Protein AF-A0A284QY71-F1 (afdb_monomer_lite)

Secondary structure (DSSP, 8-state):
-HHHHHHHHH-GGGGSS-PPPPTTTTSPPP---TT-EEEEE-SHHHHHHHHHHHHTTS-TT-TT--EEEEEE-SSSEEEEETTEEEEE--HHHHHTT---HHHHHHHH-TTEEEEESSHHHHHHHHHHHTT-SSPP--EEEHHHHHHHTTSSS-TT--HHHHHHHHHHHTSPPPEEPPSSPPTT-EEEEE-SSTT--EEEEEEE-GGGGSSEETTEEP-TT--EEEEEEESS-------PSSP-----S-EE--S---EEE-------PPPPPP----------------------------------PPPP------------HHHHHHHHHHHHHHHHHHHHHHHHHHHHHHHTTT-

pLDDT: mean 72.72, std 23.57, range [26.55, 98.31]

Sequence (359 aa):
MADKEFLKNCFPSLHLNVVPVEKYSHLDPLCMLSHVSISVLDGVNMIDDAMSSILQLLSEENDDSFLVIGLDSEWNVELAVNNHIYMLQIRKMLAENNLPSVLRQVLINPQIHKAGHAVSTDLKYLQEACNSATLFVRAVDLARLAKEHHIIKAATAGLEDLSAINSRSHIPVPTPLPSDPSIDTPVMLFTDNMDNKLIAYGTISSYSIKSTFDSINLTKTRIVLDINKVLVPGTIITTLKPPCIKLWSTCILSHPPALSVANAQPAHHPVTTIASESSECSSNDDQSEMGVLGIDALMLDNVSTGSDLPHFGSQSSSSTSRISPKAIAQYEKDKASAETAENLLDGINLVTVTWNLLL

Organism: Armillaria ostoyae (NCBI:txid47428)

Structure (mmCIF, N/CA/C/O backbone):
data_AF-A0A284QY71-F1
#
_entry.id   AF-A0A284QY71-F1
#
loop_
_atom_site.group_PDB
_atom_site.id
_atom_site.type_symbol
_atom_site.label_atom_id
_atom_site.label_alt_id
_atom_site.label_comp_id
_atom_site.label_asym_id
_atom_site.label_entity_id
_atom_site.label_seq_id
_atom_site.pdbx_PDB_ins_code
_atom_site.Cartn_x
_atom_site.Cartn_y
_atom_site.Cartn_z
_atom_site.occupancy
_atom_site.B_iso_or_equiv
_atom_site.auth_seq_id
_atom_site.auth_comp_id
_atom_site.auth_asym_id
_atom_site.auth_atom_id
_atom_site.pdbx_PDB_model_num
ATOM 1 N N . MET A 1 1 ? -12.375 15.637 -26.232 1.00 51.19 1 MET A N 1
ATOM 2 C CA . MET A 1 1 ? -13.350 14.519 -26.234 1.00 51.19 1 MET A CA 1
ATOM 3 C C . MET A 1 1 ? -14.093 14.347 -27.575 1.00 51.19 1 MET A C 1
ATOM 5 O O . MET A 1 1 ? -15.074 13.618 -27.601 1.00 51.19 1 MET A O 1
ATOM 9 N N . ALA A 1 2 ? -13.633 14.923 -28.698 1.00 61.38 2 ALA A N 1
ATOM 10 C CA . ALA A 1 2 ? -14.351 14.834 -29.982 1.00 61.38 2 ALA A CA 1
ATOM 11 C C . ALA A 1 2 ? -14.300 13.434 -30.638 1.00 61.38 2 ALA A C 1
ATOM 13 O O . ALA A 1 2 ? -15.258 13.018 -31.284 1.00 61.38 2 ALA A O 1
ATOM 14 N N . ASP A 1 3 ? -13.236 12.661 -30.404 1.00 78.44 3 ASP A N 1
ATOM 15 C CA . ASP A 1 3 ? -13.036 11.385 -31.108 1.00 78.44 3 ASP A CA 1
ATOM 16 C C . ASP A 1 3 ? -13.961 10.258 -30.632 1.00 78.44 3 ASP A C 1
ATOM 18 O O . ASP A 1 3 ? -14.240 9.329 -31.383 1.00 78.44 3 ASP A O 1
ATOM 22 N N . LYS A 1 4 ? -14.482 10.325 -29.398 1.00 81.25 4 LYS A N 1
ATOM 23 C CA . LYS A 1 4 ? -15.313 9.246 -28.839 1.00 81.25 4 LYS A CA 1
ATOM 24 C C . LYS A 1 4 ? -16.655 9.127 -29.560 1.00 81.25 4 LYS A C 1
ATOM 26 O O . LYS A 1 4 ? -17.068 8.017 -29.882 1.00 81.25 4 LYS A O 1
ATOM 31 N N . GLU A 1 5 ? -17.340 10.245 -29.795 1.00 84.62 5 GLU A N 1
ATOM 32 C CA . GLU A 1 5 ? -18.601 10.247 -30.551 1.00 84.62 5 GLU A CA 1
ATOM 33 C C . GLU A 1 5 ? -18.370 9.916 -32.022 1.00 84.62 5 GLU A C 1
ATOM 35 O O . GLU A 1 5 ? -19.111 9.118 -32.592 1.00 84.62 5 GLU A O 1
ATOM 40 N N . PHE A 1 6 ? -17.304 10.453 -32.616 1.00 88.31 6 PHE A N 1
ATOM 41 C CA . PHE A 1 6 ? -16.939 10.146 -33.993 1.00 88.31 6 PHE A CA 1
ATOM 42 C C . PHE A 1 6 ? -16.684 8.643 -34.200 1.00 88.31 6 PHE A C 1
ATOM 44 O O . PHE A 1 6 ? -17.313 8.031 -35.061 1.00 88.31 6 PHE A O 1
ATOM 51 N N . LEU A 1 7 ? -15.851 8.013 -33.362 1.00 84.19 7 LEU A N 1
ATOM 52 C CA . LEU A 1 7 ? -15.569 6.573 -33.432 1.00 84.19 7 LEU A CA 1
ATOM 53 C C . LEU A 1 7 ? -16.826 5.723 -33.205 1.00 84.19 7 LEU A C 1
ATOM 55 O O . LEU A 1 7 ? -17.030 4.734 -33.906 1.00 84.19 7 LEU A O 1
ATOM 59 N N . LYS A 1 8 ? -17.700 6.130 -32.276 1.00 85.62 8 LYS A N 1
ATOM 60 C CA . LYS A 1 8 ? -18.990 5.469 -32.029 1.00 85.62 8 LYS A CA 1
ATOM 61 C C . LYS A 1 8 ? -19.948 5.544 -33.220 1.00 85.62 8 LYS A C 1
ATOM 63 O O . LYS A 1 8 ? -20.733 4.618 -33.404 1.00 85.62 8 LYS A O 1
ATOM 68 N N . ASN A 1 9 ? -19.894 6.621 -34.002 1.00 89.56 9 ASN A N 1
ATOM 69 C CA . ASN A 1 9 ? -20.724 6.799 -35.195 1.00 89.56 9 ASN A CA 1
ATOM 70 C C . ASN A 1 9 ? -20.140 6.067 -36.411 1.00 89.56 9 ASN A C 1
ATOM 72 O O . ASN A 1 9 ? -20.885 5.475 -37.188 1.00 89.56 9 ASN A O 1
ATOM 76 N N . CYS A 1 10 ? -18.814 6.073 -36.566 1.00 92.62 10 CYS A N 1
ATOM 77 C CA . CYS A 1 10 ? -18.130 5.385 -37.662 1.00 92.62 10 CYS A CA 1
ATOM 78 C C . CYS A 1 10 ? -18.125 3.860 -37.507 1.00 92.62 10 CYS A C 1
ATOM 80 O O . CYS A 1 10 ? -18.154 3.152 -38.512 1.00 92.62 10 CYS A O 1
ATOM 82 N N . PHE A 1 11 ? -18.116 3.348 -36.273 1.00 88.94 11 PHE A N 1
ATOM 83 C CA . PHE A 1 11 ? -18.082 1.913 -35.991 1.00 88.94 11 PHE A CA 1
ATOM 84 C C . PHE A 1 11 ? -19.211 1.519 -35.029 1.00 88.94 11 PHE A C 1
ATOM 86 O O . PHE A 1 11 ? -18.973 1.347 -33.833 1.00 88.94 11 PHE A O 1
ATOM 93 N N . PRO A 1 12 ? -20.448 1.325 -35.527 1.00 88.81 12 PRO A N 1
ATOM 94 C CA . PRO A 1 12 ? -21.585 0.936 -34.692 1.00 88.81 12 PRO A CA 1
ATOM 95 C C . PRO A 1 12 ? -21.374 -0.383 -33.929 1.00 88.81 12 PRO A C 1
ATOM 97 O O . PRO A 1 12 ? -21.960 -0.591 -32.869 1.00 88.81 12 PRO A O 1
ATOM 100 N N . SER A 1 13 ? -20.496 -1.259 -34.432 1.00 88.00 13 SER A N 1
ATOM 101 C CA . SER A 1 13 ? -20.072 -2.480 -33.739 1.00 88.00 13 SER A CA 1
ATOM 102 C C . SER A 1 13 ? -19.406 -2.206 -32.389 1.00 88.00 13 SER A C 1
ATOM 104 O O . SER A 1 13 ? -19.476 -3.062 -31.514 1.00 88.00 13 SER A O 1
ATOM 106 N N . LEU A 1 14 ? -18.841 -1.010 -32.166 1.00 81.56 14 LEU A N 1
ATOM 107 C CA . LEU A 1 14 ? -18.264 -0.628 -30.876 1.00 81.56 14 LEU A CA 1
ATOM 108 C C . LEU A 1 14 ? -19.309 -0.457 -29.753 1.00 81.56 14 LEU A C 1
ATOM 110 O O . LEU A 1 14 ? -18.933 -0.276 -28.596 1.00 81.56 14 LEU A O 1
ATOM 114 N N . HIS A 1 15 ? -20.612 -0.504 -30.062 1.00 81.38 15 HIS A N 1
ATOM 115 C CA . HIS A 1 15 ? -21.686 -0.510 -29.056 1.00 81.38 15 HIS A CA 1
ATOM 116 C C . HIS A 1 15 ? -22.138 -1.919 -28.658 1.00 81.38 15 HIS A C 1
ATOM 118 O O . HIS A 1 15 ? -22.882 -2.064 -27.692 1.00 81.38 15 HIS A O 1
ATOM 124 N N . LEU A 1 16 ? -21.722 -2.956 -29.389 1.00 85.81 16 LEU A N 1
ATOM 125 C CA . LEU A 1 16 ? -22.194 -4.327 -29.199 1.00 85.81 16 LEU A CA 1
ATOM 126 C C . LEU A 1 16 ? -21.092 -5.173 -28.563 1.00 85.81 16 LEU A C 1
ATOM 128 O O . LEU A 1 16 ? -20.097 -5.484 -29.211 1.00 85.81 16 LEU A O 1
ATOM 132 N N . ASN A 1 17 ? -21.294 -5.576 -27.306 1.00 83.31 17 ASN A N 1
ATOM 133 C CA . ASN A 1 17 ? -20.420 -6.507 -26.578 1.00 83.31 17 ASN A CA 1
ATOM 134 C C . ASN A 1 17 ? -18.938 -6.089 -26.516 1.00 83.31 17 ASN A C 1
ATOM 136 O O . ASN A 1 17 ? -18.058 -6.944 -26.424 1.00 83.31 17 ASN A O 1
ATOM 140 N N . VAL A 1 18 ? -18.644 -4.786 -26.562 1.00 81.25 18 VAL A N 1
ATOM 141 C CA . VAL A 1 18 ? -17.277 -4.310 -26.336 1.00 81.25 18 VAL A CA 1
ATOM 142 C C . VAL A 1 18 ? -16.968 -4.396 -24.853 1.00 81.25 18 VAL A C 1
ATOM 144 O O . VAL A 1 18 ? -17.533 -3.661 -24.045 1.00 81.25 18 VAL A O 1
ATOM 147 N N . VAL A 1 19 ? -16.037 -5.280 -24.519 1.00 78.88 19 VAL A N 1
ATOM 148 C CA . VAL A 1 19 ? -15.394 -5.313 -23.210 1.00 78.88 19 VAL A CA 1
ATOM 149 C C . VAL A 1 19 ? -14.221 -4.332 -23.267 1.00 78.88 19 VAL A C 1
ATOM 151 O O . VAL A 1 19 ? -13.365 -4.480 -24.145 1.00 78.88 19 VAL A O 1
ATOM 154 N N . PRO A 1 20 ? -14.179 -3.296 -22.409 1.00 77.69 20 PRO A N 1
ATOM 155 C CA . PRO A 1 20 ? -13.009 -2.439 -22.300 1.00 77.69 20 PRO A CA 1
ATOM 156 C C . PRO A 1 20 ? -11.769 -3.296 -22.059 1.00 77.69 20 PRO A C 1
ATOM 158 O O . PRO A 1 20 ? -11.761 -4.139 -21.167 1.00 77.69 20 PRO A O 1
ATOM 161 N N . VAL A 1 21 ? -10.726 -3.086 -22.861 1.00 78.44 21 VAL A N 1
ATOM 162 C CA . VAL A 1 21 ? -9.433 -3.707 -22.582 1.00 78.44 21 VAL A CA 1
ATOM 163 C C . VAL A 1 21 ? -8.891 -3.051 -21.323 1.00 78.44 21 VAL A C 1
ATOM 165 O O . VAL A 1 21 ? -8.705 -1.832 -21.282 1.00 78.44 21 VAL A O 1
ATOM 168 N N . GLU A 1 22 ? -8.677 -3.857 -20.294 1.00 84.00 22 GLU A N 1
ATOM 169 C CA . GLU A 1 22 ? -8.141 -3.388 -19.030 1.00 84.00 22 GLU A CA 1
ATOM 170 C C . GLU A 1 22 ? -6.746 -2.785 -19.236 1.00 84.00 22 GLU A C 1
ATOM 172 O O . GLU A 1 22 ? -5.907 -3.340 -19.958 1.00 84.00 22 GLU A O 1
ATOM 177 N N . LYS A 1 23 ? -6.502 -1.629 -18.602 1.00 84.88 23 LYS A N 1
ATOM 178 C CA . LYS A 1 23 ? -5.292 -0.798 -18.764 1.00 84.88 23 LYS A CA 1
ATOM 179 C C . LYS A 1 23 ? -3.991 -1.585 -18.556 1.00 84.88 23 LYS A C 1
ATOM 181 O O . LYS A 1 23 ? -2.966 -1.239 -19.145 1.00 84.88 23 LYS A O 1
ATOM 186 N N . TYR A 1 24 ? -4.052 -2.634 -17.739 1.00 86.31 24 TYR A N 1
ATOM 187 C CA . TYR A 1 24 ? -2.920 -3.457 -17.324 1.00 86.31 24 TYR A CA 1
ATOM 188 C C . TYR A 1 24 ? -3.034 -4.930 -17.724 1.00 86.31 24 TYR A C 1
ATOM 190 O O . TYR A 1 24 ? -2.283 -5.747 -17.212 1.00 86.31 24 TYR A O 1
ATOM 198 N N . SER A 1 25 ? -3.894 -5.261 -18.692 1.00 83.69 25 SER A N 1
ATOM 199 C CA . SER A 1 25 ? -4.103 -6.638 -19.185 1.00 83.69 25 SER A CA 1
ATOM 200 C C . SER A 1 25 ? -2.849 -7.347 -19.723 1.00 83.69 25 SER A C 1
ATOM 202 O O . SER A 1 25 ? -2.856 -8.561 -19.908 1.00 83.69 25 SER A O 1
ATOM 204 N N . HIS A 1 26 ? -1.775 -6.609 -20.012 1.00 82.88 26 HIS A N 1
ATOM 205 C CA . HIS A 1 26 ? -0.483 -7.150 -20.446 1.00 82.88 26 HIS A CA 1
ATOM 206 C C . HIS A 1 26 ? 0.478 -7.477 -19.295 1.00 82.88 26 HIS A C 1
ATOM 208 O O . HIS A 1 26 ? 1.578 -7.958 -19.565 1.00 82.88 26 HIS A O 1
ATOM 214 N N . LEU A 1 27 ? 0.128 -7.134 -18.054 1.00 81.62 27 LEU A N 1
ATOM 215 C CA . LEU A 1 27 ? 0.894 -7.504 -16.867 1.00 81.62 27 LEU A CA 1
ATOM 216 C C . LEU A 1 27 ? 0.425 -8.871 -16.371 1.00 81.62 27 LEU A C 1
ATOM 218 O O . LEU A 1 27 ? -0.744 -9.223 -16.528 1.00 81.62 27 LEU A O 1
ATOM 222 N N . ASP A 1 28 ? 1.343 -9.633 -15.777 1.00 80.94 28 ASP A N 1
ATOM 223 C CA . ASP A 1 28 ? 0.968 -10.876 -15.113 1.00 80.94 28 ASP A CA 1
ATOM 224 C C . ASP A 1 28 ? -0.012 -10.558 -13.973 1.00 80.94 28 ASP A C 1
ATOM 226 O O . ASP A 1 28 ? 0.193 -9.563 -13.262 1.00 80.94 28 ASP A O 1
ATOM 230 N N . PRO A 1 29 ? -1.070 -11.370 -13.788 1.00 80.38 29 PRO A N 1
ATOM 231 C CA . PRO A 1 29 ? -1.957 -11.221 -12.649 1.00 80.38 29 PRO A CA 1
ATOM 232 C C . PRO A 1 29 ? -1.144 -11.201 -11.357 1.00 80.38 29 PRO A C 1
ATOM 234 O O . PRO A 1 29 ? -0.262 -12.040 -11.153 1.00 80.38 29 PRO A O 1
ATOM 237 N N . LEU A 1 30 ? -1.439 -10.242 -10.483 1.00 74.56 30 LEU A N 1
ATOM 238 C CA . LEU A 1 30 ? -0.884 -10.254 -9.138 1.00 74.56 30 LEU A CA 1
ATOM 239 C C . LEU A 1 30 ? -1.416 -11.504 -8.435 1.00 74.56 30 LEU A C 1
ATOM 241 O O . LEU A 1 30 ? -2.616 -11.759 -8.442 1.00 74.56 30 LEU A O 1
ATOM 245 N N . CYS A 1 31 ? -0.513 -12.307 -7.878 1.00 76.56 31 CYS A N 1
ATOM 246 C CA . CYS A 1 31 ? -0.845 -13.535 -7.165 1.00 76.56 31 CYS A CA 1
ATOM 247 C C . CYS A 1 31 ? -0.572 -13.344 -5.674 1.00 76.56 31 CYS A C 1
ATOM 249 O O . CYS A 1 31 ? 0.463 -12.787 -5.304 1.00 76.56 31 CYS A O 1
ATOM 251 N N . MET A 1 32 ? -1.462 -13.865 -4.822 1.00 74.19 32 MET A N 1
ATOM 252 C CA . MET A 1 32 ? -1.222 -13.913 -3.377 1.00 74.19 32 MET A CA 1
ATOM 253 C C . MET A 1 32 ? 0.039 -14.731 -3.117 1.00 74.19 32 MET A C 1
ATOM 255 O O . MET A 1 32 ? 0.176 -15.857 -3.606 1.00 74.19 32 MET A O 1
ATOM 259 N N . LEU A 1 33 ? 0.950 -14.186 -2.316 1.00 79.69 33 LEU A N 1
ATOM 260 C CA . LEU A 1 33 ? 2.089 -14.954 -1.841 1.00 79.69 33 LEU A CA 1
ATOM 261 C C . LEU A 1 33 ? 1.580 -16.088 -0.942 1.00 79.69 33 LEU A C 1
ATOM 263 O O . LEU A 1 33 ? 0.728 -15.878 -0.081 1.00 79.69 33 LEU A O 1
ATOM 267 N N . SER A 1 34 ? 2.124 -17.296 -1.110 1.00 81.19 34 SER A N 1
ATOM 268 C CA . SER A 1 34 ? 1.647 -18.514 -0.428 1.00 81.19 34 SER A CA 1
ATOM 269 C C . SER A 1 34 ? 1.772 -18.490 1.101 1.00 81.19 34 SER A C 1
ATOM 271 O O . SER A 1 34 ? 1.313 -19.412 1.766 1.00 81.19 34 SER A O 1
ATOM 273 N N . HIS A 1 35 ? 2.440 -17.479 1.652 1.00 87.31 35 HIS A N 1
ATOM 274 C CA . HIS A 1 35 ? 2.664 -17.291 3.082 1.00 87.31 35 HIS A CA 1
ATOM 275 C C . HIS A 1 35 ? 1.806 -16.174 3.690 1.00 87.31 35 HIS A C 1
ATOM 277 O O . HIS A 1 35 ? 1.958 -15.901 4.877 1.00 87.31 35 HIS A O 1
ATOM 283 N N . VAL A 1 36 ? 0.948 -15.513 2.904 1.00 88.44 36 VAL A N 1
ATOM 284 C CA . VAL A 1 36 ? 0.047 -14.479 3.421 1.00 88.44 36 VAL A CA 1
ATOM 285 C C . VAL A 1 36 ? -1.227 -15.131 3.949 1.00 88.44 36 VAL A C 1
ATOM 287 O O . VAL A 1 36 ? -1.934 -15.824 3.214 1.00 88.44 36 VAL A O 1
ATOM 290 N N . SER A 1 37 ? -1.524 -14.912 5.226 1.00 92.56 37 SER A N 1
ATOM 291 C CA . SER A 1 37 ? -2.737 -15.395 5.886 1.00 92.56 37 SER A CA 1
ATOM 292 C C . SER A 1 37 ? -3.820 -14.325 5.919 1.00 92.56 37 SER A C 1
ATOM 294 O O . SER A 1 37 ? -3.547 -13.141 6.096 1.00 92.56 37 SER A O 1
ATOM 296 N N . ILE A 1 38 ? -5.072 -14.752 5.760 1.00 93.25 38 ILE A N 1
ATOM 297 C CA . ILE A 1 38 ? -6.237 -13.867 5.753 1.00 93.25 38 ILE A CA 1
ATOM 298 C C . ILE A 1 38 ? -7.195 -14.302 6.856 1.00 93.25 38 ILE A C 1
ATOM 300 O O . ILE A 1 38 ? -7.608 -15.461 6.892 1.00 93.25 38 ILE A O 1
ATOM 304 N N . SER A 1 39 ? -7.581 -13.366 7.722 1.00 95.94 39 SER A N 1
ATOM 305 C CA . SER A 1 39 ? -8.601 -13.579 8.750 1.00 95.94 39 SER A CA 1
ATOM 306 C C . SER A 1 39 ? -9.755 -12.606 8.569 1.00 95.94 39 SER A C 1
ATOM 308 O O . SER A 1 39 ? -9.554 -11.395 8.534 1.00 95.94 39 SER A O 1
ATOM 310 N N . VAL A 1 40 ? -10.978 -13.129 8.522 1.00 96.50 40 VAL A N 1
ATOM 311 C CA . VAL A 1 40 ? -12.200 -12.320 8.578 1.00 96.50 40 VAL A CA 1
ATOM 312 C C . VAL A 1 40 ? -12.676 -12.282 10.026 1.00 96.50 40 VAL A C 1
ATOM 314 O O . VAL A 1 40 ? -12.894 -13.334 10.624 1.00 96.50 40 VAL A O 1
ATOM 317 N N . LEU A 1 41 ? -12.801 -11.084 10.597 1.00 97.56 41 LEU A N 1
ATOM 318 C CA . LEU A 1 41 ? -13.143 -10.873 12.005 1.00 97.56 41 LEU A CA 1
ATOM 319 C C . LEU A 1 41 ? -14.440 -10.064 12.108 1.00 97.56 41 LEU A C 1
ATOM 321 O O . LEU A 1 41 ? -14.518 -8.951 11.591 1.00 97.56 41 LEU A O 1
ATOM 325 N N . ASP A 1 42 ? -15.450 -10.600 12.789 1.00 95.94 42 ASP A N 1
ATOM 326 C CA . ASP A 1 42 ? -16.782 -9.990 12.923 1.00 95.94 42 ASP A CA 1
ATOM 327 C C . ASP A 1 42 ? -17.249 -9.798 14.378 1.00 95.94 42 ASP A C 1
ATOM 329 O O . ASP A 1 42 ? -18.284 -9.176 14.625 1.00 95.94 42 ASP A O 1
ATOM 333 N N . GLY A 1 43 ? -16.473 -10.281 15.352 1.00 96.56 43 GLY A N 1
ATOM 334 C CA . GLY A 1 43 ? -16.715 -10.098 16.781 1.00 96.56 43 GLY A CA 1
ATOM 335 C C . GLY A 1 43 ? -15.814 -9.028 17.395 1.00 96.56 43 GLY A C 1
ATOM 336 O O . GLY A 1 43 ? -14.622 -8.983 17.108 1.00 96.56 43 GLY A O 1
ATOM 337 N N . VAL A 1 44 ? -16.361 -8.208 18.302 1.00 97.00 44 VAL A N 1
ATOM 338 C CA . VAL A 1 44 ? -15.603 -7.147 19.001 1.00 97.00 44 VAL A CA 1
ATOM 339 C C . VAL A 1 44 ? -14.356 -7.708 19.687 1.00 97.00 44 VAL A C 1
ATOM 341 O O . VAL A 1 44 ? -13.270 -7.186 19.470 1.00 97.00 44 VAL A O 1
ATOM 344 N N . ASN A 1 45 ? -14.497 -8.810 20.433 1.00 97.69 45 ASN A N 1
ATOM 345 C CA . ASN A 1 45 ? -13.374 -9.442 21.131 1.00 97.69 45 ASN A CA 1
ATOM 346 C C . ASN A 1 45 ? -12.320 -9.975 20.153 1.00 97.69 45 ASN A C 1
ATOM 348 O O . ASN A 1 45 ? -11.140 -9.765 20.369 1.00 97.69 45 ASN A O 1
ATOM 352 N N . MET A 1 46 ? -12.735 -10.597 19.042 1.00 97.88 46 MET A N 1
ATOM 353 C CA . MET A 1 46 ? -11.797 -11.116 18.038 1.00 97.88 46 MET A CA 1
ATOM 354 C C . MET A 1 46 ? -10.988 -9.995 17.384 1.00 97.88 46 MET A C 1
ATOM 356 O O . MET A 1 46 ? -9.799 -10.158 17.120 1.00 97.88 46 MET A O 1
ATOM 360 N N . ILE A 1 47 ? -11.638 -8.860 17.117 1.00 98.31 47 ILE A N 1
ATOM 361 C CA . ILE A 1 47 ? -10.966 -7.673 16.594 1.00 98.31 47 ILE A CA 1
ATOM 362 C C . ILE A 1 47 ? -10.020 -7.107 17.657 1.00 98.31 47 ILE A C 1
ATOM 364 O O . ILE A 1 47 ? -8.863 -6.856 17.341 1.00 98.31 47 ILE A O 1
ATOM 368 N N . ASP A 1 48 ? -10.467 -6.939 18.904 1.00 98.00 48 ASP A N 1
ATOM 369 C CA . ASP A 1 48 ? -9.632 -6.394 19.982 1.00 98.00 48 ASP A CA 1
ATOM 370 C C . ASP A 1 48 ? -8.419 -7.289 20.296 1.00 98.00 48 ASP A C 1
ATOM 372 O O . ASP A 1 48 ? -7.317 -6.769 20.478 1.00 98.00 48 ASP A O 1
ATOM 376 N N . ASP A 1 49 ? -8.575 -8.614 20.263 1.00 98.19 49 ASP A N 1
ATOM 377 C CA . ASP A 1 49 ? -7.477 -9.575 20.413 1.00 98.19 49 ASP A CA 1
ATOM 378 C C . ASP A 1 49 ? -6.456 -9.418 19.273 1.00 98.19 49 ASP A C 1
ATOM 380 O O . ASP A 1 49 ? -5.258 -9.266 19.523 1.00 98.19 49 ASP A O 1
ATOM 384 N N . ALA A 1 50 ? -6.921 -9.357 18.019 1.00 97.88 50 ALA A N 1
ATOM 385 C CA . ALA A 1 50 ? -6.049 -9.157 16.861 1.00 97.88 50 ALA A CA 1
ATOM 386 C C . ALA A 1 50 ? -5.315 -7.806 16.909 1.00 97.88 50 ALA A C 1
ATOM 388 O O . ALA A 1 50 ? -4.112 -7.737 16.661 1.00 97.88 50 ALA A O 1
ATOM 389 N N . MET A 1 51 ? -6.015 -6.726 17.264 1.00 98.00 51 MET A N 1
ATOM 390 C CA . MET A 1 51 ? -5.414 -5.396 17.394 1.00 98.00 51 MET A CA 1
ATOM 391 C C . MET A 1 51 ? -4.429 -5.330 18.568 1.00 98.00 51 MET A C 1
ATOM 393 O O . MET A 1 51 ? -3.421 -4.631 18.473 1.00 98.00 51 MET A O 1
ATOM 397 N N . SER A 1 52 ? -4.667 -6.090 19.641 1.00 97.50 52 SER A N 1
ATOM 398 C CA . SER A 1 52 ? -3.717 -6.218 20.752 1.00 97.50 52 SER A CA 1
ATOM 399 C C . SER A 1 52 ? -2.422 -6.881 20.291 1.00 97.50 52 SER A C 1
ATOM 401 O O . SER A 1 52 ? -1.343 -6.396 20.625 1.00 97.50 52 SER A O 1
ATOM 403 N N . SER A 1 53 ? -2.504 -7.926 19.458 1.00 96.56 53 SER A N 1
ATOM 404 C CA . SER A 1 53 ? -1.315 -8.531 18.844 1.00 96.56 53 SER A CA 1
ATOM 405 C C . SER A 1 53 ? -0.553 -7.549 17.951 1.00 96.56 53 SER A C 1
ATOM 407 O O . SER A 1 53 ? 0.671 -7.581 17.942 1.00 96.56 53 SER A O 1
ATOM 409 N N . ILE A 1 54 ? -1.241 -6.646 17.240 1.00 95.38 54 ILE A N 1
ATOM 410 C CA . ILE A 1 54 ? -0.586 -5.582 16.455 1.00 95.38 54 ILE A CA 1
ATOM 411 C C . ILE A 1 54 ? 0.128 -4.582 17.368 1.00 95.38 54 ILE A C 1
ATOM 413 O O . ILE A 1 54 ? 1.261 -4.205 17.087 1.00 95.38 54 ILE A O 1
ATOM 417 N N . LEU A 1 55 ? -0.504 -4.157 18.465 1.00 95.44 55 LEU A N 1
ATOM 418 C CA . LEU A 1 55 ? 0.116 -3.235 19.423 1.00 95.44 55 LEU A CA 1
ATOM 419 C C . LEU A 1 55 ? 1.365 -3.834 20.078 1.00 95.44 55 LEU A C 1
ATOM 421 O O . LEU A 1 55 ? 2.324 -3.105 20.301 1.00 95.44 55 LEU A O 1
ATOM 425 N N . GLN A 1 56 ? 1.389 -5.149 20.317 1.00 94.50 56 GLN A N 1
ATOM 426 C CA . GLN A 1 56 ? 2.564 -5.866 20.832 1.00 94.50 56 GLN A CA 1
ATOM 427 C C . GLN A 1 56 ? 3.751 -5.896 19.852 1.00 94.50 56 GLN A C 1
ATOM 429 O O . GLN A 1 56 ? 4.859 -6.226 20.263 1.00 94.50 56 GLN A O 1
ATOM 434 N N . LEU A 1 57 ? 3.549 -5.562 18.570 1.00 92.31 57 LEU A N 1
ATOM 435 C CA . LEU A 1 57 ? 4.645 -5.431 17.601 1.00 92.31 57 LEU A CA 1
ATOM 436 C C . LEU A 1 57 ? 5.418 -4.116 17.754 1.00 92.31 57 LEU A C 1
ATOM 438 O O . LEU A 1 57 ? 6.488 -3.971 17.162 1.00 92.31 57 LEU A O 1
ATOM 442 N N . LEU A 1 58 ? 4.883 -3.146 18.499 1.00 91.06 58 LEU A N 1
ATOM 443 C CA . LEU A 1 58 ? 5.614 -1.926 18.817 1.00 91.06 58 LEU A CA 1
ATOM 444 C C . LEU A 1 58 ? 6.746 -2.278 19.787 1.00 91.06 58 LEU A C 1
ATOM 446 O O . LEU A 1 58 ? 6.504 -2.840 20.852 1.00 91.06 58 LEU A O 1
ATOM 450 N N . SER A 1 59 ? 7.984 -1.965 19.406 1.00 78.31 59 SER A N 1
ATOM 451 C CA . SER A 1 59 ? 9.133 -2.186 20.280 1.00 78.31 59 SER A CA 1
ATOM 452 C C . SER A 1 59 ? 9.128 -1.163 21.411 1.00 78.31 59 SER A C 1
ATOM 454 O O . SER A 1 59 ? 9.075 0.040 21.164 1.00 78.31 59 SER A O 1
ATOM 456 N N . GLU A 1 60 ? 9.236 -1.638 22.649 1.00 73.44 60 GLU A N 1
ATOM 457 C CA . GLU A 1 60 ? 9.421 -0.777 23.823 1.00 73.44 60 GLU A CA 1
ATOM 458 C C . GLU A 1 60 ? 10.844 -0.195 23.899 1.00 73.44 60 GLU A C 1
ATOM 460 O O . GLU A 1 60 ? 11.095 0.732 24.662 1.00 73.44 60 GLU A O 1
ATOM 465 N N . GLU A 1 61 ? 11.792 -0.731 23.122 1.00 70.19 61 GLU A N 1
ATOM 466 C CA . GLU A 1 61 ? 13.219 -0.427 23.285 1.00 70.19 61 GLU A CA 1
ATOM 467 C C . GLU A 1 61 ? 13.676 0.841 22.550 1.00 70.19 61 GLU A C 1
ATOM 469 O O . GLU A 1 61 ? 14.750 1.357 22.853 1.00 70.19 61 GLU A O 1
ATOM 474 N N . ASN A 1 62 ? 12.890 1.362 21.599 1.00 72.00 62 ASN A N 1
ATOM 475 C CA . ASN A 1 62 ? 13.254 2.546 20.817 1.00 72.00 62 ASN A CA 1
ATOM 476 C C . ASN A 1 62 ? 12.056 3.486 20.626 1.00 72.00 62 ASN A C 1
ATOM 478 O O . ASN A 1 62 ? 11.148 3.185 19.845 1.00 72.00 62 ASN A O 1
ATOM 482 N N . ASP A 1 63 ? 12.119 4.663 21.255 1.00 73.19 63 ASP A N 1
ATOM 483 C CA . ASP A 1 63 ? 11.099 5.722 21.157 1.00 73.19 63 ASP A CA 1
ATOM 484 C C . ASP A 1 63 ? 10.866 6.212 19.714 1.00 73.19 63 ASP A C 1
ATOM 486 O O . ASP A 1 63 ? 9.776 6.677 19.379 1.00 73.19 63 ASP A O 1
ATOM 490 N N . ASP A 1 64 ? 11.866 6.056 18.842 1.00 79.31 64 ASP A N 1
ATOM 491 C CA . ASP A 1 64 ? 11.800 6.455 17.432 1.00 79.31 64 ASP A CA 1
ATOM 492 C C . ASP A 1 64 ? 11.268 5.348 16.503 1.00 79.31 64 ASP A C 1
ATOM 494 O O . ASP A 1 64 ? 11.132 5.562 15.294 1.00 79.31 64 ASP A O 1
ATOM 498 N N . SER A 1 65 ? 10.963 4.158 17.034 1.00 87.62 65 SER A N 1
ATOM 499 C CA . SER A 1 65 ? 10.401 3.079 16.222 1.00 87.62 65 SER A CA 1
ATOM 500 C C . SER A 1 65 ? 8.931 3.346 15.881 1.00 87.62 65 SER A C 1
ATOM 502 O O . SER A 1 65 ? 8.143 3.830 16.696 1.00 87.62 65 SER A O 1
ATOM 504 N N . PHE A 1 66 ? 8.558 3.039 14.640 1.00 91.25 66 PHE A N 1
ATOM 505 C CA . PHE A 1 66 ? 7.183 3.124 14.164 1.00 91.25 66 PHE A CA 1
ATOM 506 C C . PHE A 1 66 ? 6.807 1.847 13.416 1.00 91.25 66 PHE A C 1
ATOM 508 O O . PHE A 1 66 ? 7.644 1.208 12.780 1.00 91.25 66 PHE A O 1
ATOM 515 N N . LEU A 1 67 ? 5.527 1.494 13.477 1.00 93.56 67 LEU A N 1
ATOM 516 C CA . LEU A 1 67 ? 4.942 0.381 12.741 1.00 93.56 67 LEU A CA 1
ATOM 517 C C . LEU A 1 67 ? 4.135 0.928 11.568 1.00 93.56 67 LEU A C 1
ATOM 519 O O . LEU A 1 67 ? 3.325 1.835 11.745 1.00 93.56 67 LEU A O 1
ATOM 523 N N . VAL A 1 68 ? 4.312 0.363 10.377 1.00 94.25 68 VAL A N 1
ATOM 524 C CA . VAL A 1 68 ? 3.466 0.672 9.219 1.00 94.25 68 VAL 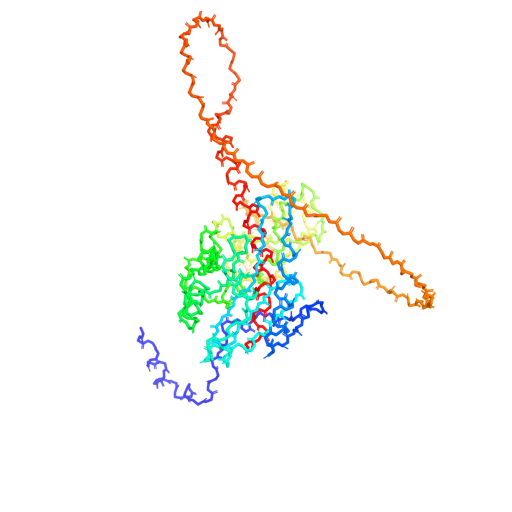A CA 1
ATOM 525 C C . VAL A 1 68 ? 2.453 -0.450 9.036 1.00 94.25 68 VAL A C 1
ATOM 527 O O . VAL A 1 68 ? 2.825 -1.619 8.987 1.00 94.25 68 VAL A O 1
ATOM 530 N N . ILE A 1 69 ? 1.180 -0.086 8.909 1.00 95.50 69 ILE A N 1
ATOM 531 C CA . ILE A 1 69 ? 0.103 -1.002 8.532 1.00 95.50 69 ILE A CA 1
ATOM 532 C C . ILE A 1 69 ? -0.562 -0.510 7.248 1.00 95.50 69 ILE A C 1
ATOM 534 O O . ILE A 1 69 ? -0.706 0.696 7.042 1.00 95.50 69 ILE A O 1
ATOM 538 N N . GLY A 1 70 ? -0.988 -1.438 6.399 1.00 94.81 70 GLY A N 1
ATOM 539 C CA . GLY A 1 70 ? -1.925 -1.153 5.319 1.00 94.81 70 GLY A CA 1
ATOM 540 C C . GLY A 1 70 ? -3.308 -0.872 5.871 1.00 94.81 70 GLY A C 1
ATOM 541 O O . GLY A 1 70 ? -3.738 -1.590 6.771 1.00 94.81 70 GLY A O 1
ATOM 542 N N . LEU A 1 71 ? -3.997 0.132 5.332 1.00 95.31 71 LEU A N 1
ATOM 543 C CA . LEU A 1 71 ? -5.386 0.427 5.667 1.00 95.31 71 LEU A CA 1
ATOM 544 C C . LEU A 1 71 ? -6.167 0.884 4.433 1.00 95.31 71 LEU A C 1
ATOM 546 O O . LEU A 1 71 ? -5.688 1.738 3.689 1.00 95.31 71 LEU A O 1
ATOM 550 N N . ASP A 1 72 ? -7.382 0.365 4.303 1.00 92.88 72 ASP A N 1
ATOM 551 C CA . ASP A 1 72 ? -8.442 0.851 3.411 1.00 92.88 72 ASP A CA 1
ATOM 552 C C . ASP A 1 72 ? -9.793 0.680 4.111 1.00 92.88 72 ASP A C 1
ATOM 554 O O . ASP A 1 72 ? -9.955 -0.182 4.993 1.00 92.88 72 ASP A O 1
ATOM 558 N N . SER A 1 73 ? -10.764 1.512 3.741 1.00 87.12 73 SER A N 1
ATOM 559 C CA . SER A 1 73 ? -12.114 1.405 4.284 1.00 87.12 73 SER A CA 1
ATOM 560 C C . SER A 1 73 ? -13.197 1.871 3.314 1.00 87.12 73 SER A C 1
ATOM 562 O O . SER A 1 73 ? -13.734 2.970 3.447 1.00 87.12 73 SER A O 1
ATOM 564 N N . GLU A 1 74 ? -13.613 1.008 2.388 1.00 77.56 74 GLU A N 1
ATOM 565 C CA . GLU A 1 74 ? -14.817 1.284 1.590 1.00 77.56 74 GLU A CA 1
ATOM 566 C C . GLU A 1 74 ? -16.108 0.852 2.311 1.00 77.56 74 GLU A C 1
ATOM 568 O O . GLU A 1 74 ? -17.094 1.591 2.351 1.00 77.56 74 GLU A O 1
ATOM 573 N N . TRP A 1 75 ? -16.120 -0.339 2.922 1.00 71.38 75 TRP A N 1
ATOM 574 C CA . TRP A 1 75 ? -17.314 -0.909 3.583 1.00 71.38 75 TRP A CA 1
ATOM 575 C C . TRP A 1 75 ? -16.992 -1.688 4.856 1.00 71.38 75 TRP A C 1
ATOM 577 O O . TRP A 1 75 ? -17.755 -1.658 5.826 1.00 71.38 75 TRP A O 1
ATOM 587 N N . ASN A 1 76 ? -15.855 -2.373 4.830 1.00 84.69 76 ASN A N 1
ATOM 588 C CA . ASN A 1 76 ? -15.187 -2.998 5.957 1.00 84.69 76 ASN A CA 1
ATOM 589 C C . ASN A 1 76 ? -13.823 -2.336 6.113 1.00 84.69 76 ASN A C 1
ATOM 591 O O . ASN A 1 76 ? -13.360 -1.671 5.191 1.00 84.69 76 ASN A O 1
ATOM 595 N N . VAL A 1 77 ? -13.204 -2.497 7.278 1.00 88.50 77 VAL A N 1
ATOM 596 C CA . VAL A 1 77 ? -11.822 -2.047 7.447 1.00 88.50 77 VAL A CA 1
ATOM 597 C C . VAL A 1 77 ? -10.916 -3.213 7.125 1.00 88.50 77 VAL A C 1
ATOM 599 O O . VAL A 1 77 ? -11.024 -4.274 7.739 1.00 88.50 77 VAL A O 1
ATOM 602 N N . GLU A 1 78 ? -10.027 -3.007 6.172 1.00 92.12 78 GLU A N 1
ATOM 603 C CA . GLU A 1 78 ? -9.015 -3.976 5.789 1.00 92.12 78 GLU A CA 1
ATOM 604 C C . GLU A 1 78 ? -7.672 -3.503 6.334 1.00 92.12 78 GLU A C 1
ATOM 606 O O . GLU A 1 78 ? -7.266 -2.364 6.104 1.00 92.12 78 GLU A O 1
ATOM 611 N N . LEU A 1 79 ? -7.011 -4.358 7.118 1.00 92.81 79 LEU A N 1
ATOM 612 C CA . LEU A 1 79 ? -5.709 -4.066 7.712 1.00 92.81 79 LEU A CA 1
ATOM 613 C C . LEU A 1 79 ? -4.682 -5.098 7.277 1.00 92.81 79 LEU A C 1
ATOM 615 O O . LEU A 1 79 ? -4.864 -6.290 7.519 1.00 92.81 79 LEU A O 1
ATOM 619 N N . ALA A 1 80 ? -3.576 -4.635 6.709 1.00 92.12 80 ALA A N 1
ATOM 620 C CA . ALA A 1 80 ? -2.440 -5.481 6.360 1.00 92.12 80 ALA A CA 1
ATOM 621 C C . ALA A 1 80 ? -1.259 -5.177 7.285 1.00 92.12 80 ALA A C 1
ATOM 623 O O . ALA A 1 80 ? -0.861 -4.023 7.438 1.00 92.12 80 ALA A O 1
ATOM 624 N N . VAL A 1 81 ? -0.687 -6.204 7.907 1.00 92.75 81 VAL A N 1
ATOM 625 C CA . VAL A 1 81 ? 0.482 -6.076 8.784 1.00 92.75 81 VAL A CA 1
ATOM 626 C C . VAL A 1 81 ? 1.316 -7.345 8.697 1.00 92.75 81 VAL A C 1
ATOM 628 O O . VAL A 1 81 ? 0.801 -8.450 8.881 1.00 92.75 81 VAL A O 1
ATOM 631 N N . ASN A 1 82 ? 2.612 -7.199 8.412 1.00 89.69 82 ASN A N 1
ATOM 632 C CA . ASN A 1 82 ? 3.491 -8.330 8.099 1.00 89.69 82 ASN A CA 1
ATOM 633 C C . ASN A 1 82 ? 2.820 -9.258 7.063 1.00 89.69 82 ASN A C 1
ATOM 635 O O . ASN A 1 82 ? 2.165 -8.804 6.139 1.00 89.69 82 ASN A O 1
ATOM 639 N N . ASN A 1 83 ? 2.885 -10.573 7.230 1.00 90.50 83 ASN A N 1
ATOM 640 C CA . ASN A 1 83 ? 2.284 -11.507 6.278 1.00 90.50 83 ASN A CA 1
ATOM 641 C C . ASN A 1 83 ? 0.809 -11.824 6.588 1.00 90.50 83 ASN A C 1
ATOM 643 O O . ASN A 1 83 ? 0.354 -12.928 6.300 1.00 90.50 83 ASN A O 1
ATOM 647 N N . HIS A 1 84 ? 0.063 -10.901 7.206 1.00 93.44 84 HIS A N 1
ATOM 648 C CA . HIS A 1 84 ? -1.322 -11.141 7.616 1.00 93.44 84 HIS A CA 1
ATOM 649 C C . HIS A 1 84 ? -2.266 -10.012 7.200 1.00 93.44 84 HIS A C 1
ATOM 651 O O . HIS A 1 84 ? -1.953 -8.830 7.349 1.00 93.44 84 HIS A O 1
ATOM 657 N N . ILE A 1 85 ? -3.453 -10.394 6.734 1.00 93.19 85 ILE A N 1
ATOM 658 C CA . ILE A 1 85 ? -4.546 -9.497 6.357 1.00 93.19 85 ILE A CA 1
ATOM 659 C C . ILE A 1 85 ? -5.734 -9.752 7.271 1.00 93.19 85 ILE A C 1
ATOM 661 O O . ILE A 1 85 ? -6.214 -10.881 7.397 1.00 93.19 85 ILE A O 1
ATOM 665 N N . TYR A 1 86 ? -6.245 -8.691 7.875 1.00 95.88 86 TYR A N 1
ATOM 666 C CA . TYR A 1 86 ? -7.466 -8.713 8.657 1.00 95.88 86 TYR A CA 1
ATOM 667 C C . TYR A 1 86 ? -8.581 -7.995 7.900 1.00 95.88 86 TYR A C 1
ATOM 669 O O . TYR A 1 86 ? -8.483 -6.799 7.642 1.00 95.88 86 TYR A O 1
ATOM 677 N N . MET A 1 87 ? -9.664 -8.708 7.594 1.00 95.69 87 MET A N 1
ATOM 678 C CA . MET A 1 87 ? -10.911 -8.111 7.115 1.00 95.69 87 MET A CA 1
ATOM 679 C C . MET A 1 87 ? -11.855 -7.910 8.302 1.00 95.69 87 MET A C 1
ATOM 681 O O . MET A 1 87 ? -12.470 -8.863 8.788 1.00 95.69 87 MET A O 1
ATOM 685 N N . LEU A 1 88 ? -11.967 -6.676 8.786 1.00 96.75 88 LEU A N 1
ATOM 686 C CA . LEU A 1 88 ? -12.749 -6.324 9.967 1.00 96.75 88 LEU A CA 1
ATOM 687 C C . LEU A 1 88 ? -14.182 -5.933 9.570 1.00 96.75 88 LEU A C 1
ATOM 689 O O . LEU A 1 88 ? -14.421 -4.858 9.012 1.00 96.75 88 LEU A O 1
ATOM 693 N N . GLN A 1 89 ? -15.160 -6.775 9.908 1.00 95.88 89 GLN A N 1
ATOM 694 C CA . GLN A 1 89 ? -16.586 -6.554 9.632 1.00 95.88 89 GLN A CA 1
ATOM 695 C C . GLN A 1 89 ? -17.209 -5.568 10.638 1.00 95.88 89 GLN A C 1
ATOM 697 O O . GLN A 1 89 ? -18.076 -5.913 11.443 1.00 95.88 89 GLN A O 1
ATOM 702 N N . ILE A 1 90 ? -16.767 -4.308 10.612 1.00 95.06 90 ILE A N 1
ATOM 703 C CA . ILE A 1 90 ? -17.122 -3.311 11.638 1.00 95.06 90 ILE A CA 1
ATOM 704 C C . ILE A 1 90 ? -18.427 -2.555 11.370 1.00 95.06 90 ILE A C 1
ATOM 706 O O . ILE A 1 90 ? -18.866 -1.773 12.209 1.00 95.06 90 ILE A O 1
ATOM 710 N N . ARG A 1 91 ? -19.088 -2.761 10.225 1.00 93.12 91 ARG A N 1
ATOM 711 C CA . ARG A 1 91 ? -20.252 -1.954 9.814 1.00 93.12 91 ARG A CA 1
ATOM 712 C C . ARG A 1 91 ? -21.366 -1.900 10.864 1.00 93.12 91 ARG A C 1
ATOM 714 O O . ARG A 1 91 ? -21.892 -0.828 11.157 1.00 93.12 91 ARG A O 1
ATOM 721 N N . LYS A 1 92 ? -21.733 -3.053 11.435 1.00 93.62 92 LYS A N 1
ATOM 722 C CA . LYS A 1 92 ? -22.762 -3.130 12.486 1.00 93.62 92 LYS A CA 1
ATOM 723 C C . LYS A 1 92 ? -22.298 -2.430 13.768 1.00 93.62 92 LYS A C 1
ATOM 725 O O . LYS A 1 92 ? -23.072 -1.705 14.382 1.00 93.62 92 LYS A O 1
ATOM 730 N N . MET A 1 93 ? -21.023 -2.592 14.112 1.00 95.00 93 MET A N 1
ATOM 731 C CA . MET A 1 93 ? -20.401 -1.973 15.283 1.00 95.00 93 MET A CA 1
ATOM 732 C C . MET A 1 93 ? -20.393 -0.444 15.171 1.00 95.00 93 MET A C 1
ATOM 734 O O . MET A 1 93 ? -20.688 0.238 16.147 1.00 95.00 93 MET A O 1
ATOM 738 N N . LEU A 1 94 ? -20.138 0.100 13.976 1.00 93.19 94 LEU A N 1
ATOM 739 C CA . LEU A 1 94 ? -20.239 1.536 13.700 1.00 93.19 94 LEU A CA 1
ATOM 740 C C . LEU A 1 94 ? -21.667 2.055 13.905 1.00 93.19 94 LEU A C 1
ATOM 742 O O . LEU A 1 94 ? -21.863 3.052 14.594 1.00 93.19 94 LEU A O 1
ATOM 746 N N . ALA A 1 95 ? -22.671 1.354 13.368 1.00 92.62 95 ALA A N 1
ATOM 747 C CA . ALA A 1 95 ? -24.076 1.744 13.518 1.00 92.62 95 ALA A CA 1
ATOM 748 C C . ALA A 1 95 ? -24.541 1.760 14.987 1.00 92.62 95 ALA A C 1
ATOM 750 O O . ALA A 1 95 ? -25.395 2.561 15.365 1.00 92.62 95 ALA A O 1
ATOM 751 N N . GLU A 1 96 ? -23.961 0.894 15.816 1.00 94.00 96 GLU A N 1
ATOM 752 C CA . GLU A 1 96 ? -24.238 0.789 17.251 1.00 94.00 96 GLU A CA 1
ATOM 753 C C . GLU A 1 96 ? -23.337 1.705 18.108 1.00 94.00 96 GLU A C 1
ATOM 755 O O . GLU A 1 96 ? -23.441 1.686 19.332 1.00 94.00 96 GLU A O 1
ATOM 760 N N . ASN A 1 97 ? -22.464 2.519 17.492 1.00 91.00 97 ASN A N 1
ATOM 761 C CA . ASN A 1 97 ? -21.405 3.292 18.162 1.00 91.00 97 ASN A CA 1
ATOM 762 C C . ASN A 1 97 ? -20.501 2.441 19.081 1.00 91.00 97 ASN A C 1
ATOM 764 O O . ASN A 1 97 ? -19.938 2.935 20.059 1.00 91.00 97 ASN A O 1
ATOM 768 N N . ASN A 1 98 ? -20.337 1.161 18.756 1.00 92.19 98 ASN A N 1
ATOM 769 C CA . ASN A 1 98 ? -19.611 0.169 19.540 1.00 92.19 98 ASN A CA 1
ATOM 770 C C . ASN A 1 98 ? -18.347 -0.313 18.808 1.00 92.19 98 ASN A C 1
ATOM 772 O O . ASN A 1 98 ? -18.117 -1.513 18.669 1.00 92.19 98 ASN A O 1
ATOM 776 N N . LEU A 1 99 ? -17.550 0.624 18.278 1.00 94.38 99 LEU A N 1
ATOM 777 C CA . LEU A 1 99 ? -16.267 0.284 17.655 1.00 94.38 99 LEU A CA 1
ATOM 778 C C . LEU A 1 99 ? -15.354 -0.408 18.690 1.00 94.38 99 LEU A C 1
ATOM 780 O O . LEU A 1 99 ? -15.215 0.142 19.789 1.00 94.38 99 LEU A O 1
ATOM 784 N N . PRO A 1 100 ? -14.696 -1.532 18.337 1.00 96.81 100 PRO A N 1
ATOM 785 C CA . PRO A 1 100 ? -13.746 -2.210 19.213 1.00 96.81 100 PRO A CA 1
ATOM 786 C C . PRO A 1 100 ? -12.705 -1.246 19.790 1.00 96.81 100 PRO A C 1
ATOM 788 O O . PRO A 1 100 ? -12.182 -0.356 19.105 1.00 96.81 100 PRO A O 1
ATOM 791 N N . SER A 1 101 ? -12.473 -1.371 21.094 1.00 96.25 101 SER A N 1
ATOM 792 C CA . SER A 1 101 ? -11.756 -0.361 21.868 1.00 96.25 101 SER A CA 1
ATOM 793 C C . SER A 1 101 ? -10.270 -0.322 21.519 1.00 96.25 101 SER A C 1
ATOM 795 O O . SER A 1 101 ? -9.685 0.760 21.430 1.00 96.25 101 SER A O 1
ATOM 797 N N . VAL A 1 102 ? -9.681 -1.484 21.243 1.00 98.00 102 VAL A N 1
ATOM 798 C CA . VAL A 1 102 ? -8.274 -1.634 20.876 1.00 98.00 102 VAL A CA 1
ATOM 799 C C . VAL A 1 102 ? -8.063 -1.229 19.419 1.00 98.00 102 VAL A C 1
ATOM 801 O O . VAL A 1 102 ? -7.080 -0.555 19.113 1.00 98.00 102 VAL A O 1
ATOM 804 N N . LEU A 1 103 ? -9.027 -1.496 18.527 1.00 97.25 103 LEU A N 1
ATOM 805 C CA . LEU A 1 103 ? -9.003 -0.935 17.167 1.00 97.25 103 LEU A CA 1
ATOM 806 C C . LEU A 1 103 ? -8.935 0.595 17.201 1.00 97.25 103 LEU A C 1
ATOM 808 O O . LEU A 1 103 ? -8.129 1.205 16.499 1.00 97.25 103 LEU A O 1
ATOM 812 N N . ARG A 1 104 ? -9.728 1.235 18.069 1.00 96.56 104 ARG A N 1
ATOM 813 C CA . ARG A 1 104 ? -9.659 2.690 18.253 1.00 96.56 104 ARG A CA 1
ATOM 814 C C . ARG A 1 104 ? -8.275 3.142 18.730 1.00 96.56 104 ARG A C 1
ATOM 816 O O . ARG A 1 104 ? -7.776 4.155 18.242 1.00 96.56 104 ARG A O 1
ATOM 823 N N . GLN A 1 105 ? -7.650 2.403 19.649 1.00 97.25 105 GLN A N 1
ATOM 824 C CA . GLN A 1 105 ? -6.288 2.700 20.108 1.00 97.25 105 GLN A CA 1
ATOM 825 C C . GLN A 1 105 ? -5.283 2.627 18.956 1.00 97.25 105 GLN A C 1
ATOM 827 O O . GLN A 1 105 ? -4.506 3.563 18.788 1.00 97.25 105 GLN A O 1
ATOM 832 N N . VAL A 1 106 ? -5.348 1.594 18.109 1.00 97.44 106 VAL A N 1
ATOM 833 C CA . VAL A 1 106 ? -4.495 1.469 16.913 1.00 97.44 106 VAL A CA 1
ATOM 834 C C . VAL A 1 106 ? -4.651 2.682 15.986 1.00 97.44 106 VAL A C 1
ATOM 836 O O . VAL A 1 106 ? -3.655 3.274 15.562 1.00 97.44 106 VAL A O 1
ATOM 839 N N . LEU A 1 107 ? -5.887 3.118 15.716 1.00 97.44 107 LEU A N 1
ATOM 840 C CA . LEU A 1 107 ? -6.175 4.260 14.834 1.00 97.44 107 LEU A CA 1
ATOM 841 C C . LEU A 1 107 ? -5.662 5.604 15.391 1.00 97.44 107 LEU A C 1
ATOM 843 O O . LEU A 1 107 ? -5.182 6.447 14.628 1.00 97.44 107 LEU A O 1
ATOM 847 N N . ILE A 1 108 ? -5.692 5.787 16.714 1.00 97.62 108 ILE A N 1
ATOM 848 C CA . ILE A 1 108 ? -5.212 6.999 17.405 1.00 97.62 108 ILE A CA 1
ATOM 849 C C . ILE A 1 108 ? -3.693 6.969 17.648 1.00 97.62 108 ILE A C 1
ATOM 851 O O . ILE A 1 108 ? -3.077 8.023 17.794 1.00 97.62 108 ILE A O 1
ATOM 855 N N . ASN A 1 109 ? -3.065 5.791 17.685 1.00 96.56 109 ASN A N 1
ATOM 856 C CA . ASN A 1 109 ? -1.660 5.666 18.065 1.00 96.56 109 ASN A CA 1
ATOM 857 C C . ASN A 1 109 ? -0.725 6.365 17.043 1.00 96.56 109 ASN A C 1
ATOM 859 O O . ASN A 1 109 ? -0.727 5.990 15.864 1.00 96.56 109 ASN A O 1
ATOM 863 N N . PRO A 1 110 ? 0.089 7.360 17.463 1.00 95.94 110 PRO A N 1
ATOM 864 C CA . PRO A 1 110 ? 0.989 8.098 16.580 1.00 95.94 110 PRO A CA 1
ATOM 865 C C . PRO A 1 110 ? 2.269 7.343 16.185 1.00 95.94 110 PRO A C 1
ATOM 867 O O . PRO A 1 110 ? 2.997 7.857 15.338 1.00 95.94 110 PRO A O 1
ATOM 870 N N . GLN A 1 111 ? 2.553 6.181 16.779 1.00 95.19 111 GLN A N 1
ATOM 871 C CA . GLN A 1 111 ? 3.635 5.273 16.372 1.00 95.19 111 GLN A CA 1
ATOM 872 C C . GLN A 1 111 ? 3.175 4.268 15.308 1.00 95.19 111 GLN A C 1
ATOM 874 O O . GLN A 1 111 ? 4.001 3.596 14.702 1.00 95.19 111 GLN A O 1
ATOM 879 N N . ILE A 1 112 ? 1.866 4.176 15.045 1.00 96.06 112 ILE A N 1
ATOM 880 C CA . ILE A 1 112 ? 1.324 3.336 13.976 1.00 96.06 112 ILE A CA 1
ATOM 881 C C . ILE A 1 112 ? 0.967 4.225 12.790 1.00 96.06 112 ILE A C 1
ATOM 883 O O . ILE A 1 112 ? 0.046 5.042 12.861 1.00 96.06 112 ILE A O 1
ATOM 887 N N . HIS A 1 113 ? 1.695 4.064 11.695 1.00 96.44 113 HIS A N 1
ATOM 888 C CA . HIS A 1 113 ? 1.467 4.735 10.425 1.00 96.44 113 HIS A CA 1
ATOM 889 C C . HIS A 1 113 ? 0.495 3.911 9.582 1.00 96.44 113 HIS A C 1
ATOM 891 O O . HIS A 1 113 ? 0.711 2.724 9.354 1.00 96.44 113 HIS A O 1
ATOM 897 N N . LYS A 1 114 ? -0.582 4.546 9.118 1.00 97.00 114 LYS A N 1
ATOM 898 C CA . LYS A 1 114 ? -1.635 3.901 8.329 1.00 97.00 114 LYS A CA 1
ATOM 899 C C . LYS A 1 114 ? -1.432 4.278 6.876 1.00 97.00 114 LYS A C 1
ATOM 901 O O . LYS A 1 114 ? -1.645 5.431 6.506 1.00 97.00 114 LYS A O 1
ATOM 906 N N . ALA A 1 115 ? -0.960 3.327 6.089 1.00 95.81 115 ALA A N 1
ATOM 907 C CA . ALA A 1 115 ? -0.593 3.512 4.700 1.00 95.81 115 ALA A CA 1
ATOM 908 C C . ALA A 1 115 ? -1.690 2.965 3.780 1.00 95.81 115 ALA A C 1
ATOM 910 O O . ALA A 1 115 ? -2.110 1.821 3.919 1.00 95.81 115 ALA A O 1
ATOM 911 N N . GLY A 1 116 ? -2.138 3.771 2.825 1.00 94.56 116 GLY A N 1
ATOM 912 C CA . GLY A 1 116 ? -3.181 3.376 1.879 1.00 94.56 116 GLY A CA 1
ATOM 913 C C . GLY A 1 116 ? -3.397 4.421 0.791 1.00 94.56 116 GLY A C 1
ATOM 914 O O . GLY A 1 116 ? -2.760 5.481 0.780 1.00 94.56 116 GLY A O 1
ATOM 915 N N . HIS A 1 117 ? -4.273 4.124 -0.163 1.00 93.50 117 HIS A N 1
ATOM 916 C CA . HIS A 1 117 ? -4.669 5.093 -1.179 1.00 93.50 117 HIS A CA 1
ATOM 917 C C . HIS A 1 117 ? -5.826 5.942 -0.646 1.00 93.50 117 HIS A C 1
ATOM 919 O O . HIS A 1 117 ? -6.865 5.401 -0.312 1.00 93.50 11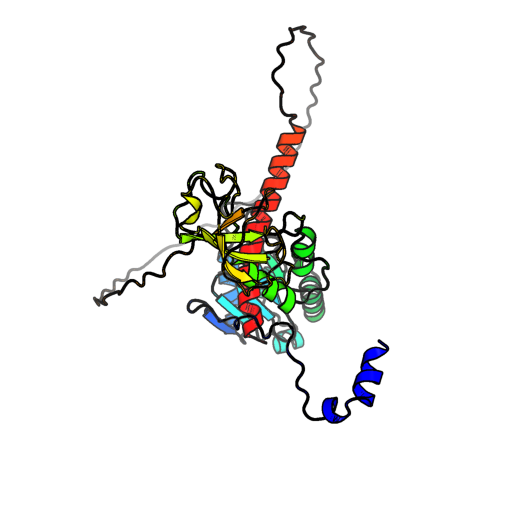7 HIS A O 1
ATOM 925 N N . ALA A 1 118 ? -5.659 7.266 -0.581 1.00 93.62 118 ALA A N 1
ATOM 926 C CA . ALA A 1 118 ? -6.651 8.174 0.011 1.00 93.62 118 ALA A CA 1
ATOM 927 C C . ALA A 1 118 ? -6.994 7.864 1.488 1.00 93.62 118 ALA A C 1
ATOM 929 O O . ALA A 1 118 ? -8.013 8.322 2.003 1.00 93.62 118 ALA A O 1
ATOM 930 N N . VAL A 1 119 ? -6.093 7.185 2.204 1.00 95.06 119 VAL A N 1
ATOM 931 C CA . VAL A 1 119 ? -6.281 6.718 3.587 1.00 95.06 119 VAL A CA 1
ATOM 932 C C . VAL A 1 119 ? -6.572 7.853 4.577 1.00 95.06 119 VAL A C 1
ATOM 934 O O . VAL A 1 119 ? -7.228 7.662 5.599 1.00 95.06 119 VAL A O 1
ATOM 937 N N . SER A 1 120 ? -6.125 9.079 4.282 1.00 95.75 120 SER A N 1
ATOM 938 C CA . SER A 1 120 ? -6.485 10.260 5.082 1.00 95.75 120 SER A CA 1
ATOM 939 C C . SER A 1 120 ? -7.998 10.519 5.083 1.00 95.75 120 SER A C 1
ATOM 941 O O . SER A 1 120 ? -8.561 10.953 6.091 1.00 95.75 120 SER A O 1
ATOM 943 N N . THR A 1 121 ? -8.654 10.284 3.946 1.00 95.44 121 THR A N 1
ATOM 944 C CA . THR A 1 121 ? -10.101 10.433 3.776 1.00 95.44 121 THR A CA 1
ATOM 945 C C . THR A 1 121 ? -10.847 9.320 4.506 1.00 95.44 121 THR A C 1
ATOM 947 O O . THR A 1 121 ? -11.790 9.613 5.240 1.00 95.44 121 THR A O 1
ATOM 950 N N . ASP A 1 122 ? -10.359 8.090 4.406 1.00 95.00 122 ASP A N 1
ATOM 951 C CA . ASP A 1 122 ? -10.893 6.916 5.103 1.00 95.00 122 ASP A CA 1
ATOM 952 C C . ASP A 1 122 ? -10.864 7.068 6.620 1.00 95.00 122 ASP A C 1
ATOM 954 O O . ASP A 1 122 ? -11.886 6.943 7.295 1.00 95.00 122 ASP A O 1
ATOM 958 N N . LEU A 1 123 ? -9.710 7.454 7.173 1.00 96.25 123 LEU A N 1
ATOM 959 C CA . LEU A 1 123 ? -9.574 7.707 8.605 1.00 96.25 123 LEU A CA 1
ATOM 960 C C . LEU A 1 123 ? -10.517 8.811 9.082 1.00 96.25 123 LEU A C 1
ATOM 962 O O . LEU A 1 123 ? -11.095 8.699 10.164 1.00 96.25 123 LEU A O 1
ATOM 966 N N . LYS A 1 124 ? -10.712 9.860 8.277 1.00 96.12 124 LYS A N 1
ATOM 967 C CA . LYS A 1 124 ? -11.671 10.919 8.594 1.00 96.12 124 LYS A CA 1
ATOM 968 C C . LYS A 1 124 ? -13.104 10.380 8.620 1.00 96.12 124 LYS A C 1
ATOM 970 O O . LYS A 1 124 ? -13.826 10.664 9.575 1.00 96.12 124 LYS A O 1
ATOM 975 N N . TYR A 1 125 ? -13.506 9.589 7.625 1.00 94.69 125 TYR A N 1
ATOM 976 C CA . TYR A 1 125 ? -14.837 8.981 7.598 1.00 94.69 125 TYR A CA 1
ATOM 977 C C . TYR A 1 125 ? -15.058 8.017 8.761 1.00 94.69 125 TYR A C 1
ATOM 979 O O . TYR A 1 125 ? -16.100 8.083 9.409 1.00 94.69 125 TYR A O 1
ATOM 987 N N . LEU A 1 126 ? -14.074 7.177 9.089 1.00 93.94 126 LEU A N 1
ATOM 988 C CA . LEU A 1 126 ? -14.137 6.293 10.251 1.00 93.94 126 LEU A CA 1
ATOM 989 C C . LEU A 1 126 ? -14.266 7.086 11.556 1.00 93.94 126 LEU A C 1
ATOM 991 O O . LEU A 1 126 ? -15.070 6.728 12.416 1.00 93.94 126 LEU A O 1
ATOM 995 N N . GLN A 1 127 ? -13.513 8.177 11.708 1.00 94.81 127 GLN A N 1
ATOM 996 C CA . GLN A 1 127 ? -13.573 9.031 12.893 1.00 94.81 127 GLN A CA 1
ATOM 997 C C . GLN A 1 127 ? -14.962 9.659 13.069 1.00 94.81 127 GLN A C 1
ATOM 999 O O . GLN A 1 127 ? -15.514 9.630 14.173 1.00 94.81 127 GLN A O 1
ATOM 1004 N N . GLU A 1 128 ? -15.530 10.194 11.984 1.00 94.25 128 GLU A N 1
ATOM 1005 C CA . GLU A 1 128 ? -16.882 10.761 11.951 1.00 94.25 128 GLU A CA 1
ATOM 1006 C C . GLU A 1 128 ? -17.941 9.688 12.244 1.00 94.25 128 GLU A C 1
ATOM 1008 O O . GLU A 1 128 ? -18.793 9.890 13.107 1.00 94.25 128 GLU A O 1
ATOM 1013 N N . ALA A 1 129 ? -17.845 8.517 11.608 1.00 91.31 129 ALA A N 1
ATOM 1014 C CA . ALA A 1 129 ? -18.769 7.400 11.810 1.00 91.31 129 ALA A CA 1
ATOM 1015 C C . ALA A 1 129 ? -18.763 6.872 13.253 1.00 91.31 129 ALA A C 1
ATOM 1017 O O . ALA A 1 129 ? -19.785 6.395 13.740 1.00 91.31 129 ALA A O 1
ATOM 1018 N N . CYS A 1 130 ? -17.631 6.977 13.951 1.00 89.62 130 CYS A N 1
ATOM 1019 C CA . CYS A 1 130 ? -17.498 6.573 15.350 1.00 89.62 130 CYS A CA 1
ATOM 1020 C C . CYS A 1 130 ? -17.856 7.672 16.353 1.00 89.62 130 CYS A C 1
ATOM 1022 O O . CYS A 1 130 ? -17.736 7.435 17.557 1.00 89.62 130 CYS A O 1
ATOM 1024 N N . ASN A 1 131 ? -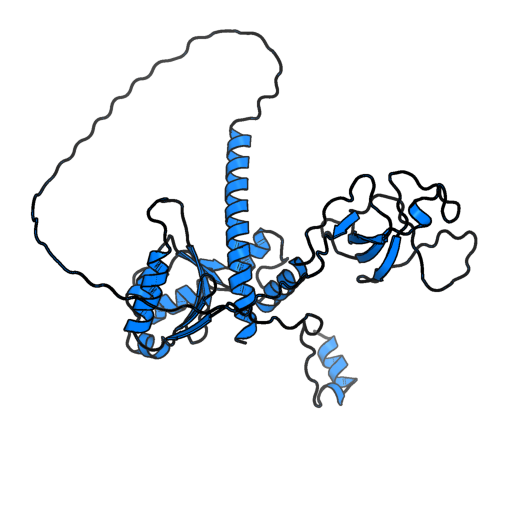18.195 8.881 15.889 1.00 91.69 131 ASN A N 1
ATOM 1025 C CA . ASN A 1 131 ? -18.312 10.074 16.730 1.00 91.69 131 ASN A CA 1
ATOM 1026 C C . ASN A 1 131 ? -17.085 10.269 17.646 1.00 91.69 131 ASN A C 1
ATOM 1028 O O . ASN A 1 131 ? -17.205 10.660 18.810 1.00 91.69 131 ASN A O 1
ATOM 1032 N N . SER A 1 132 ? -15.888 9.951 17.139 1.00 92.62 132 SER A N 1
ATOM 1033 C CA . SER A 1 132 ? -14.659 10.043 17.928 1.00 92.62 132 SER A CA 1
ATOM 1034 C C . SER A 1 132 ? -14.241 11.502 18.091 1.00 92.62 132 SER A C 1
ATOM 1036 O O . SER A 1 132 ? -13.976 12.201 17.113 1.00 92.62 132 SER A O 1
ATOM 1038 N N . ALA A 1 133 ? -14.125 11.952 19.342 1.00 93.62 133 ALA A N 1
ATOM 1039 C CA . ALA A 1 133 ? -13.560 13.264 19.661 1.00 93.62 133 ALA A CA 1
ATOM 1040 C C . ALA A 1 133 ? -12.043 13.318 19.415 1.00 93.62 133 ALA A C 1
ATOM 1042 O O . ALA A 1 133 ? -11.483 14.385 19.166 1.00 93.62 133 ALA A O 1
ATOM 1043 N N . THR A 1 134 ? -11.373 12.167 19.495 1.00 95.62 134 THR A N 1
ATOM 1044 C CA . THR A 1 134 ? -9.936 12.051 19.254 1.00 95.62 134 THR A CA 1
ATOM 1045 C C . THR A 1 134 ? -9.672 11.826 17.774 1.00 95.62 134 THR A C 1
ATOM 1047 O O . THR A 1 134 ? -10.363 11.032 17.128 1.00 95.62 134 THR A O 1
ATOM 1050 N N . LEU A 1 135 ? -8.663 12.524 17.251 1.00 97.25 135 LEU A N 1
ATOM 1051 C CA . LEU A 1 135 ? -8.269 12.408 15.856 1.00 97.25 135 LEU A CA 1
ATOM 1052 C C . LEU A 1 135 ? -7.609 11.059 15.571 1.00 97.25 135 LEU A C 1
ATOM 1054 O O . LEU A 1 135 ? -6.761 10.606 16.340 1.00 97.25 135 LEU A O 1
ATOM 1058 N N . PHE A 1 136 ? -7.951 10.459 14.434 1.00 97.06 136 PHE A N 1
ATOM 1059 C CA . PHE A 1 136 ? -7.164 9.365 13.870 1.00 97.06 136 PHE A CA 1
ATOM 1060 C C . PHE A 1 136 ? -5.986 9.971 13.104 1.00 97.06 136 PHE A C 1
ATOM 1062 O O . PHE A 1 136 ? -6.161 10.843 12.253 1.00 97.06 136 PHE A O 1
ATOM 1069 N N . VAL A 1 137 ? -4.766 9.576 13.469 1.00 97.12 137 VAL A N 1
ATOM 1070 C CA . VAL A 1 137 ? -3.528 10.263 13.061 1.00 97.12 137 VAL A CA 1
ATOM 1071 C C . VAL A 1 137 ? -2.601 9.344 12.268 1.00 97.12 137 VAL A C 1
ATOM 1073 O O . VAL A 1 137 ? -2.792 8.130 12.233 1.00 97.12 137 VAL A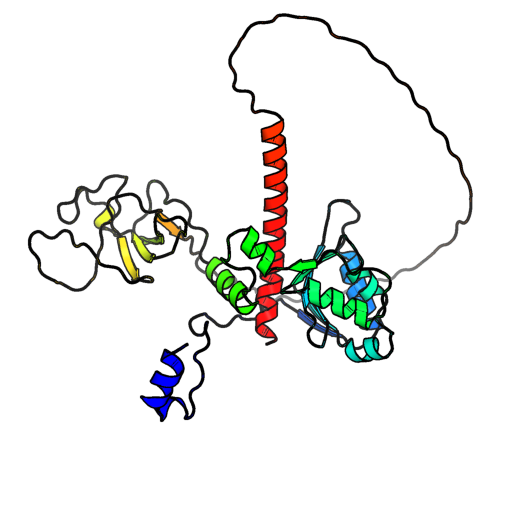 O 1
ATOM 1076 N N . ARG A 1 138 ? -1.559 9.947 11.670 1.00 96.75 138 ARG A N 1
ATOM 1077 C CA . ARG A 1 138 ? -0.485 9.268 10.914 1.00 96.75 138 ARG A CA 1
ATOM 1078 C C . ARG A 1 138 ? -0.961 8.533 9.657 1.00 96.75 138 ARG A C 1
ATOM 1080 O O . ARG A 1 138 ? -0.494 7.440 9.349 1.00 96.75 138 ARG A O 1
ATOM 1087 N N . ALA A 1 139 ? -1.857 9.172 8.915 1.00 97.19 139 ALA A N 1
ATOM 1088 C CA . ALA A 1 139 ? -2.200 8.773 7.558 1.00 97.19 139 ALA A CA 1
ATOM 1089 C C . ALA A 1 139 ? -0.996 8.948 6.611 1.00 97.19 139 ALA A C 1
ATOM 1091 O O . ALA A 1 139 ? -0.349 10.002 6.616 1.00 97.19 139 ALA A O 1
ATOM 1092 N N . VAL A 1 140 ? -0.725 7.947 5.776 1.00 96.50 140 VAL A N 1
ATOM 1093 C CA . VAL A 1 140 ? 0.296 7.983 4.725 1.00 96.50 140 VAL A CA 1
ATOM 1094 C C . VAL A 1 140 ? -0.350 7.654 3.380 1.00 96.50 140 VAL A C 1
ATOM 1096 O O . VAL A 1 140 ? -0.530 6.494 3.019 1.00 96.50 140 VAL A O 1
ATOM 1099 N N . ASP A 1 141 ? -0.694 8.699 2.626 1.00 95.38 141 ASP A N 1
ATOM 1100 C CA . ASP A 1 141 ? -1.265 8.564 1.283 1.00 95.38 141 ASP A CA 1
ATOM 1101 C C . ASP A 1 141 ? -0.212 8.101 0.270 1.00 95.38 141 ASP A C 1
ATOM 1103 O O . ASP A 1 141 ? 0.673 8.871 -0.124 1.00 95.38 141 ASP A O 1
ATOM 1107 N N . LEU A 1 142 ? -0.341 6.860 -0.202 1.00 94.06 142 LEU A N 1
ATOM 1108 C CA . LEU A 1 142 ? 0.667 6.218 -1.050 1.00 94.06 142 LEU A CA 1
ATOM 1109 C C . LEU A 1 142 ? 0.888 6.935 -2.380 1.00 94.06 142 LEU A C 1
ATOM 1111 O O . LEU A 1 142 ? 2.029 7.135 -2.787 1.00 94.06 142 LEU A O 1
ATOM 1115 N N . ALA A 1 143 ? -0.179 7.389 -3.041 1.00 92.62 143 ALA A N 1
ATOM 1116 C CA . ALA A 1 143 ? -0.056 8.131 -4.296 1.00 92.62 143 ALA A CA 1
ATOM 1117 C C . ALA A 1 143 ? 0.672 9.471 -4.101 1.00 92.62 143 ALA A C 1
ATOM 1119 O O . ALA A 1 143 ? 1.445 9.909 -4.957 1.00 92.62 143 ALA A O 1
ATOM 1120 N N . ARG A 1 144 ? 0.464 10.129 -2.954 1.00 94.75 144 ARG A N 1
ATOM 1121 C CA . ARG A 1 144 ? 1.174 11.369 -2.631 1.00 94.75 144 ARG A CA 1
ATOM 1122 C C . ARG A 1 144 ? 2.652 11.089 -2.383 1.00 94.75 144 ARG A C 1
ATOM 1124 O O . ARG A 1 144 ? 3.483 11.754 -2.997 1.00 94.75 144 ARG A O 1
ATOM 1131 N N . LEU A 1 145 ? 2.959 10.077 -1.572 1.00 91.94 145 LEU A N 1
ATOM 1132 C CA . LEU A 1 145 ? 4.331 9.672 -1.278 1.00 91.94 145 LEU A CA 1
ATOM 1133 C C . LEU A 1 145 ? 5.077 9.257 -2.559 1.00 91.94 145 LEU A C 1
ATOM 1135 O O . LEU A 1 145 ? 6.148 9.777 -2.856 1.00 91.94 145 LEU A O 1
ATOM 1139 N N . ALA A 1 146 ? 4.472 8.415 -3.398 1.00 89.62 146 ALA A N 1
ATOM 1140 C CA . ALA A 1 146 ? 5.051 8.000 -4.675 1.00 89.62 146 ALA A CA 1
ATOM 1141 C C . ALA A 1 146 ? 5.339 9.190 -5.609 1.00 89.62 146 ALA A C 1
ATOM 1143 O O . ALA A 1 146 ? 6.343 9.198 -6.323 1.00 89.62 146 ALA A O 1
ATOM 1144 N N . LYS A 1 147 ? 4.486 10.222 -5.608 1.00 92.00 147 LYS A N 1
ATOM 1145 C CA . LYS A 1 147 ? 4.730 11.453 -6.372 1.00 92.00 147 LYS A CA 1
ATOM 1146 C C . LYS A 1 147 ? 5.912 12.248 -5.809 1.00 92.00 147 LYS A C 1
ATOM 1148 O O . LYS A 1 147 ? 6.719 12.751 -6.589 1.00 92.00 147 LYS A O 1
ATOM 1153 N N . GLU A 1 148 ? 5.996 12.387 -4.487 1.00 91.00 148 GLU A N 1
ATOM 1154 C CA . GLU A 1 148 ? 7.096 13.082 -3.798 1.00 91.00 148 GLU A CA 1
ATOM 1155 C C . GLU A 1 148 ? 8.449 12.421 -4.090 1.00 91.00 148 GLU A C 1
ATOM 1157 O O . GLU A 1 148 ? 9.432 13.120 -4.313 1.00 91.00 148 GLU A O 1
ATOM 1162 N N . HIS A 1 149 ? 8.466 11.093 -4.221 1.00 84.44 149 HIS A N 1
ATOM 1163 C CA . HIS A 1 149 ? 9.635 10.307 -4.628 1.00 84.44 149 HIS A CA 1
ATOM 1164 C C . HIS A 1 149 ? 9.823 10.181 -6.151 1.00 84.44 149 HIS A C 1
ATOM 1166 O O . HIS A 1 149 ? 10.660 9.407 -6.607 1.00 84.44 149 HIS A O 1
ATOM 1172 N N . HIS A 1 150 ? 9.058 10.924 -6.957 1.00 86.62 150 HIS A N 1
ATOM 1173 C CA . HIS A 1 150 ? 9.135 10.910 -8.424 1.00 86.62 150 HIS A CA 1
ATOM 1174 C C . HIS A 1 150 ? 8.884 9.538 -9.087 1.00 86.62 150 HIS A C 1
ATOM 1176 O O . HIS A 1 150 ? 9.230 9.345 -10.251 1.00 86.62 150 HIS A O 1
ATOM 1182 N N . ILE A 1 151 ? 8.221 8.610 -8.389 1.00 84.81 151 ILE A N 1
ATOM 1183 C CA . ILE A 1 151 ? 7.793 7.306 -8.925 1.00 84.81 151 ILE A CA 1
ATOM 1184 C C . ILE A 1 151 ? 6.617 7.496 -9.897 1.00 84.81 151 ILE A C 1
ATOM 1186 O O . ILE A 1 151 ? 6.539 6.848 -10.940 1.00 84.81 151 ILE A O 1
ATOM 1190 N N . ILE A 1 152 ? 5.712 8.433 -9.583 1.00 89.12 152 ILE A N 1
ATOM 1191 C CA . ILE A 1 152 ? 4.585 8.819 -10.443 1.00 89.12 152 ILE A CA 1
ATOM 1192 C C . ILE A 1 152 ? 4.559 10.315 -10.729 1.00 89.12 152 ILE A C 1
ATOM 1194 O O . ILE A 1 152 ? 5.012 11.143 -9.943 1.00 89.12 152 ILE A O 1
ATOM 1198 N N . LYS A 1 153 ? 3.945 10.684 -11.858 1.00 89.44 153 LYS A N 1
ATOM 1199 C CA . LYS A 1 153 ? 3.815 12.090 -12.276 1.00 89.44 153 LYS A CA 1
ATOM 1200 C C . LYS A 1 153 ? 2.746 12.855 -11.491 1.00 89.44 153 LYS A C 1
ATOM 1202 O O . LYS A 1 153 ? 2.870 14.062 -11.288 1.00 89.44 153 LYS A O 1
ATOM 1207 N N . ALA A 1 154 ? 1.680 12.177 -11.069 1.00 91.19 154 ALA A N 1
ATOM 1208 C CA . ALA A 1 154 ? 0.533 12.796 -10.414 1.00 91.19 154 ALA A CA 1
ATOM 1209 C C . ALA A 1 154 ? 0.018 11.920 -9.271 1.00 91.19 154 ALA A C 1
ATOM 1211 O O . ALA A 1 154 ? -0.151 10.724 -9.449 1.00 91.19 154 ALA A O 1
ATOM 1212 N N . ALA A 1 155 ? -0.313 12.540 -8.137 1.00 90.94 155 ALA A N 1
ATOM 1213 C CA . ALA A 1 155 ? -0.849 11.878 -6.941 1.00 90.94 155 ALA A CA 1
ATOM 1214 C C . ALA A 1 155 ? -2.329 11.471 -7.086 1.00 90.94 155 ALA A C 1
ATOM 1216 O O . ALA A 1 155 ? -2.969 11.115 -6.110 1.00 90.94 155 ALA A O 1
ATOM 1217 N N . THR A 1 156 ? -2.879 11.574 -8.297 1.00 91.62 156 THR A N 1
ATOM 1218 C CA . THR A 1 156 ? -4.223 11.107 -8.661 1.00 91.62 156 THR A CA 1
ATOM 1219 C C . THR A 1 156 ? -4.197 9.688 -9.230 1.00 91.62 156 THR A C 1
ATOM 1221 O O . THR A 1 156 ? -5.191 9.252 -9.800 1.00 91.62 156 THR A O 1
ATOM 1224 N N . ALA A 1 157 ? -3.038 9.025 -9.207 1.00 90.69 157 ALA A N 1
ATOM 1225 C CA . ALA A 1 157 ? -2.912 7.640 -9.627 1.00 90.69 157 ALA A CA 1
ATOM 1226 C C . ALA A 1 157 ? -3.636 6.748 -8.616 1.00 90.69 157 ALA A C 1
ATOM 1228 O O . ALA A 1 157 ? -3.369 6.858 -7.419 1.00 90.69 157 ALA A O 1
ATOM 1229 N N . GLY A 1 158 ? -4.527 5.894 -9.119 1.00 90.25 158 GLY A N 1
ATOM 1230 C CA . GLY A 1 158 ? -5.211 4.893 -8.311 1.00 90.25 158 GLY A CA 1
ATOM 1231 C C . GLY A 1 158 ? -4.252 3.825 -7.793 1.00 90.25 158 GLY A C 1
ATOM 1232 O O . GLY A 1 158 ? -3.071 3.772 -8.161 1.00 90.25 158 GLY A O 1
ATOM 1233 N N . LEU A 1 159 ? -4.764 2.949 -6.937 1.00 87.19 159 LEU A N 1
ATOM 1234 C CA . LEU A 1 159 ? -3.974 1.859 -6.382 1.00 87.19 159 LEU A CA 1
ATOM 1235 C C . LEU A 1 159 ? -3.524 0.886 -7.478 1.00 87.19 159 LEU A C 1
ATOM 1237 O O . LEU A 1 159 ? -2.374 0.456 -7.475 1.00 87.19 159 LEU A O 1
ATOM 1241 N N . GLU A 1 160 ? -4.361 0.640 -8.484 1.00 87.19 160 GLU A N 1
ATOM 1242 C CA . GLU A 1 160 ? -4.042 -0.157 -9.669 1.00 87.19 160 GLU A CA 1
ATOM 1243 C C . GLU A 1 160 ? -2.834 0.407 -10.439 1.00 87.19 160 GLU A C 1
ATOM 1245 O O . GLU A 1 160 ? -1.967 -0.336 -10.904 1.00 87.19 160 GLU A O 1
ATOM 1250 N N . ASP A 1 161 ? -2.721 1.737 -10.513 1.00 89.69 161 ASP A N 1
ATOM 1251 C CA . ASP A 1 161 ? -1.612 2.417 -11.180 1.00 89.69 161 ASP A CA 1
ATOM 1252 C C . ASP A 1 161 ? -0.309 2.268 -10.390 1.00 89.69 161 ASP A C 1
ATOM 1254 O O . ASP A 1 161 ? 0.740 1.989 -10.974 1.00 89.69 161 ASP A O 1
ATOM 1258 N N . LEU A 1 162 ? -0.375 2.426 -9.065 1.00 87.75 162 LEU A N 1
ATOM 1259 C CA . LEU A 1 162 ? 0.766 2.226 -8.168 1.00 87.75 162 LEU A CA 1
ATOM 1260 C C . LEU A 1 162 ? 1.276 0.782 -8.230 1.00 87.75 162 LEU A C 1
ATOM 1262 O O . LEU A 1 162 ? 2.478 0.533 -8.329 1.00 87.75 162 LEU A O 1
ATOM 1266 N N . SER A 1 163 ? 0.347 -0.165 -8.262 1.00 85.44 163 SER A N 1
ATOM 1267 C CA . SER A 1 163 ? 0.618 -1.600 -8.297 1.00 85.44 163 SER A CA 1
ATOM 1268 C C . SER A 1 163 ? 1.277 -2.033 -9.594 1.00 85.44 163 SER A C 1
ATOM 1270 O O . SER A 1 163 ? 2.273 -2.754 -9.586 1.00 85.44 163 SER A O 1
ATOM 1272 N N . ALA A 1 164 ? 0.772 -1.528 -10.718 1.00 85.56 164 ALA A N 1
ATOM 1273 C CA . ALA A 1 164 ? 1.332 -1.780 -12.037 1.00 85.56 164 ALA A CA 1
ATOM 1274 C C . ALA A 1 164 ? 2.743 -1.199 -12.224 1.00 85.56 164 ALA A C 1
ATOM 1276 O O . ALA A 1 164 ? 3.492 -1.651 -13.094 1.00 85.56 164 ALA A O 1
ATOM 1277 N N . ILE A 1 165 ? 3.105 -0.165 -11.463 1.00 83.12 165 ILE A N 1
ATOM 1278 C CA . ILE A 1 165 ? 4.467 0.379 -11.454 1.00 83.12 165 ILE A CA 1
ATOM 1279 C C . ILE A 1 165 ? 5.376 -0.513 -10.626 1.00 83.12 165 ILE A C 1
ATOM 1281 O O . ILE A 1 165 ? 6.484 -0.826 -11.060 1.00 83.12 165 ILE A O 1
ATOM 1285 N N . ASN A 1 166 ? 4.892 -0.966 -9.475 1.00 73.31 166 ASN A N 1
ATOM 1286 C CA . ASN A 1 166 ? 5.664 -1.832 -8.608 1.00 73.31 166 ASN A CA 1
ATOM 1287 C C . ASN A 1 166 ? 5.905 -3.224 -9.213 1.00 73.31 166 ASN A C 1
ATOM 1289 O O . ASN A 1 166 ? 6.998 -3.767 -9.140 1.00 73.31 166 ASN A O 1
ATOM 1293 N N . SER A 1 167 ? 4.946 -3.783 -9.949 1.00 6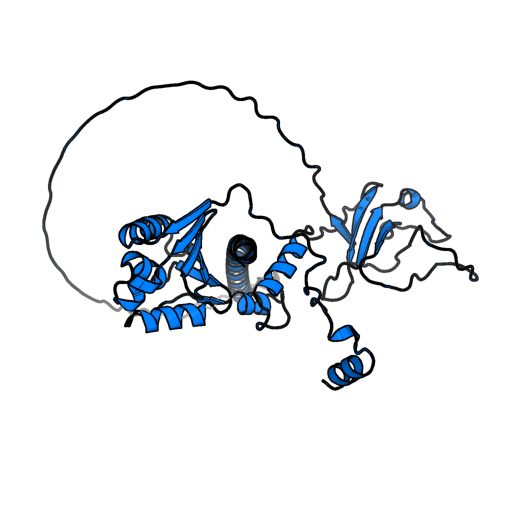8.44 167 SER A N 1
ATOM 1294 C CA . SER A 1 167 ? 5.184 -5.040 -10.672 1.00 68.44 167 SER A CA 1
ATOM 1295 C C . SER A 1 167 ? 6.266 -4.917 -11.760 1.00 68.44 167 SER A C 1
ATOM 1297 O O . SER A 1 167 ? 6.838 -5.918 -12.188 1.00 68.44 167 SER A O 1
ATOM 1299 N N . ARG A 1 168 ? 6.614 -3.690 -12.177 1.00 64.38 168 ARG A N 1
ATOM 1300 C CA . ARG A 1 168 ? 7.746 -3.409 -13.077 1.00 64.38 168 ARG A CA 1
ATOM 1301 C C . ARG A 1 168 ? 9.061 -3.141 -12.343 1.00 64.38 168 ARG A C 1
ATOM 1303 O O . ARG A 1 168 ? 10.104 -3.230 -12.988 1.00 64.38 168 ARG A O 1
ATOM 1310 N N . SER A 1 169 ? 9.043 -2.812 -11.049 1.00 55.00 169 SER A N 1
ATOM 1311 C CA . SER A 1 169 ? 10.252 -2.514 -10.259 1.00 55.00 169 SER A CA 1
ATOM 1312 C C . SER A 1 169 ? 11.032 -3.774 -9.871 1.00 55.00 169 SER A C 1
ATOM 1314 O O . SER A 1 169 ? 12.213 -3.686 -9.554 1.00 55.00 169 SER A O 1
ATOM 1316 N N . HIS A 1 170 ? 10.428 -4.959 -10.006 1.00 53.53 170 HIS A N 1
ATOM 1317 C CA . HIS A 1 170 ? 11.127 -6.239 -9.850 1.00 53.53 170 HIS A CA 1
ATOM 1318 C C . HIS A 1 170 ? 12.133 -6.538 -10.978 1.00 53.53 170 HIS A C 1
ATOM 1320 O O . HIS A 1 170 ? 12.831 -7.555 -10.946 1.00 53.53 170 HIS A O 1
ATOM 1326 N N . ILE A 1 171 ? 12.228 -5.653 -11.977 1.00 55.34 171 ILE A N 1
ATOM 1327 C CA . ILE A 1 171 ? 13.377 -5.593 -12.873 1.00 55.34 171 ILE A CA 1
ATOM 1328 C C . ILE A 1 171 ? 14.560 -5.115 -12.017 1.00 55.34 171 ILE A C 1
ATOM 1330 O O . ILE A 1 171 ? 14.542 -3.958 -11.600 1.00 55.34 171 ILE A O 1
ATOM 1334 N N . PRO A 1 172 ? 15.562 -5.972 -11.726 1.00 55.31 172 PRO A N 1
ATOM 1335 C CA . PRO A 1 172 ? 16.648 -5.630 -10.815 1.00 55.31 172 PRO A CA 1
ATOM 1336 C C . PRO A 1 172 ? 17.246 -4.280 -11.191 1.00 55.31 172 PRO A C 1
ATOM 1338 O O . PRO A 1 172 ? 17.524 -4.039 -12.373 1.00 55.31 172 PRO A O 1
ATOM 1341 N N . VAL A 1 173 ? 17.415 -3.410 -10.183 1.00 56.31 173 VAL A N 1
ATOM 1342 C CA . VAL A 1 173 ? 18.004 -2.088 -10.392 1.00 56.31 173 VAL A CA 1
ATOM 1343 C C . VAL A 1 173 ? 19.319 -2.301 -11.120 1.00 56.31 173 VAL A C 1
ATOM 1345 O O . VAL A 1 173 ? 20.154 -3.093 -10.668 1.00 56.31 173 VAL A O 1
ATOM 1348 N N . PRO A 1 174 ? 19.500 -1.667 -12.277 1.00 62.56 174 PRO A N 1
ATOM 1349 C CA . PRO A 1 174 ? 20.486 -2.165 -13.194 1.00 62.56 174 PRO A CA 1
ATOM 1350 C C . PRO A 1 174 ? 21.870 -1.765 -12.685 1.00 62.56 174 PRO A C 1
ATOM 1352 O O . PRO A 1 174 ? 22.173 -0.577 -12.579 1.00 62.56 174 PRO A O 1
ATOM 1355 N N . THR A 1 175 ? 22.717 -2.735 -12.340 1.00 76.81 175 THR A N 1
ATOM 1356 C CA . THR A 1 175 ? 24.082 -2.428 -11.900 1.00 76.81 175 THR A CA 1
ATOM 1357 C C . THR A 1 175 ? 24.952 -2.114 -13.112 1.00 76.81 175 THR A C 1
ATOM 1359 O O . THR A 1 175 ? 24.745 -2.711 -14.176 1.00 76.81 175 THR A O 1
ATOM 1362 N N . PRO A 1 176 ? 25.923 -1.185 -13.001 1.00 80.56 176 PRO A N 1
ATOM 1363 C CA . PRO A 1 176 ? 26.882 -0.953 -14.072 1.00 80.56 176 PRO A CA 1
ATOM 1364 C C . PRO A 1 176 ? 27.510 -2.274 -14.519 1.00 80.56 176 PRO A C 1
ATOM 1366 O O . PRO A 1 176 ? 27.839 -3.118 -13.683 1.00 80.56 176 PRO A O 1
ATOM 1369 N N . LEU A 1 177 ? 27.682 -2.447 -15.832 1.00 83.81 177 LEU A N 1
ATOM 1370 C CA . LEU A 1 177 ? 28.410 -3.601 -16.359 1.00 83.81 177 LEU A CA 1
ATOM 1371 C C . LEU A 1 177 ? 29.773 -3.734 -15.664 1.00 83.81 177 LEU A C 1
ATOM 1373 O O . LEU A 1 177 ? 30.476 -2.728 -15.518 1.00 83.81 177 LEU A O 1
ATOM 1377 N N . PRO A 1 178 ? 30.175 -4.954 -15.262 1.00 87.75 178 PRO A N 1
ATOM 1378 C CA . PRO A 1 178 ? 31.528 -5.173 -14.784 1.00 87.75 178 PRO A CA 1
ATOM 1379 C C . PRO A 1 178 ? 32.521 -4.806 -15.892 1.00 87.75 178 PRO A C 1
ATOM 1381 O O . PRO A 1 178 ? 32.200 -4.864 -17.078 1.00 87.75 178 PRO A O 1
ATOM 1384 N N . SER A 1 179 ? 33.745 -4.443 -15.508 1.00 87.56 179 SER A N 1
ATOM 1385 C CA . SER A 1 179 ? 34.782 -3.969 -16.438 1.00 87.56 179 SER A CA 1
ATOM 1386 C C . SER A 1 179 ? 35.144 -4.963 -17.549 1.00 87.56 179 SER A C 1
ATOM 1388 O O . SER A 1 179 ? 35.723 -4.553 -18.554 1.00 87.56 179 SER A O 1
ATOM 1390 N N . ASP A 1 180 ? 34.847 -6.249 -17.354 1.00 88.88 180 ASP A N 1
ATOM 1391 C CA . ASP A 1 180 ? 35.076 -7.323 -18.320 1.00 88.88 180 ASP A CA 1
ATOM 1392 C C . ASP A 1 180 ? 33.903 -8.319 -18.266 1.00 88.88 180 ASP A C 1
ATOM 1394 O O . ASP A 1 180 ? 33.951 -9.316 -17.540 1.00 88.88 180 ASP A O 1
ATOM 1398 N N . PRO A 1 181 ? 32.774 -7.994 -18.914 1.00 91.25 181 PRO A N 1
ATOM 1399 C CA . PRO A 1 181 ? 31.577 -8.809 -18.819 1.00 91.25 181 PRO A CA 1
ATOM 1400 C C . PRO A 1 181 ? 31.701 -10.039 -19.733 1.00 91.25 181 PRO A C 1
ATOM 1402 O O . PRO A 1 181 ? 32.141 -9.939 -20.879 1.00 91.25 181 PRO A O 1
ATOM 1405 N N . SER A 1 182 ? 31.300 -11.216 -19.243 1.00 94.31 182 SER A N 1
ATOM 1406 C CA . SER A 1 182 ? 31.368 -12.452 -20.029 1.00 94.31 182 SER A CA 1
ATOM 1407 C C . SER A 1 182 ? 30.466 -12.397 -21.265 1.00 94.31 182 SER A C 1
ATOM 1409 O O . SER A 1 182 ? 29.430 -11.728 -21.274 1.00 94.31 182 SER A O 1
ATOM 1411 N N . ILE A 1 183 ? 30.824 -13.147 -22.306 1.00 95.81 183 ILE A N 1
ATOM 1412 C CA . ILE A 1 183 ? 29.896 -13.429 -23.407 1.00 95.81 183 ILE A CA 1
ATOM 1413 C C . ILE A 1 183 ? 28.625 -14.078 -22.852 1.00 95.81 183 ILE A C 1
ATOM 1415 O O . ILE A 1 183 ? 28.661 -14.727 -21.809 1.00 95.81 183 ILE A O 1
ATOM 1419 N N . ASP A 1 184 ? 27.502 -13.833 -23.520 1.00 94.62 184 ASP A N 1
ATOM 1420 C CA . ASP A 1 184 ? 26.162 -14.281 -23.134 1.00 94.62 184 ASP A CA 1
ATOM 1421 C C . ASP A 1 184 ? 25.624 -13.671 -21.829 1.00 94.62 184 ASP A C 1
ATOM 1423 O O . ASP A 1 184 ? 24.508 -13.989 -21.420 1.00 94.62 184 ASP A O 1
ATOM 1427 N N . THR A 1 185 ? 26.351 -12.731 -21.207 1.00 93.00 185 THR A N 1
ATOM 1428 C CA . THR A 1 185 ? 25.837 -11.973 -20.056 1.00 93.00 185 THR A CA 1
ATOM 1429 C C . THR A 1 185 ? 24.560 -11.233 -20.464 1.00 93.00 185 THR A C 1
ATOM 1431 O O . THR A 1 185 ? 24.607 -10.449 -21.421 1.00 93.00 185 THR A O 1
ATOM 1434 N N . PRO A 1 186 ? 23.432 -11.438 -19.762 1.00 91.50 186 PRO A N 1
ATOM 1435 C CA . PRO A 1 186 ? 22.208 -10.691 -20.006 1.00 91.50 186 PRO A CA 1
ATOM 1436 C C . PRO A 1 186 ? 22.407 -9.209 -19.707 1.00 91.50 186 PRO A C 1
ATOM 1438 O O . PRO A 1 186 ? 22.914 -8.831 -18.649 1.00 91.50 186 PRO A O 1
ATOM 1441 N N . VAL A 1 187 ? 21.969 -8.363 -20.633 1.00 92.81 187 VAL A N 1
ATOM 1442 C CA . VAL A 1 187 ? 22.047 -6.912 -20.492 1.00 92.81 187 VAL A CA 1
ATOM 1443 C C . VAL A 1 187 ? 20.706 -6.253 -20.750 1.00 92.81 187 VAL A C 1
ATOM 1445 O O . VAL A 1 187 ? 19.894 -6.698 -21.569 1.00 92.81 187 VAL A O 1
ATOM 1448 N N . MET A 1 188 ? 20.502 -5.145 -20.053 1.00 88.94 188 MET A N 1
ATOM 1449 C CA . MET A 1 188 ? 19.354 -4.271 -20.210 1.00 88.94 188 MET A CA 1
ATOM 1450 C C . MET A 1 188 ? 19.806 -2.943 -20.823 1.00 88.94 188 MET A C 1
ATOM 1452 O O . MET A 1 188 ? 20.831 -2.378 -20.439 1.00 88.94 188 MET A O 1
ATOM 1456 N N . LEU A 1 189 ? 19.051 -2.458 -21.810 1.00 89.44 189 LEU A N 1
ATOM 1457 C CA . LEU A 1 189 ? 19.328 -1.200 -22.502 1.00 89.44 189 LEU A CA 1
ATOM 1458 C C . LEU A 1 189 ? 18.369 -0.115 -22.039 1.00 89.44 189 LEU A C 1
ATOM 1460 O O . LEU A 1 189 ? 17.177 -0.197 -22.330 1.00 89.44 189 LEU A O 1
ATOM 1464 N N . PHE A 1 190 ? 18.887 0.923 -21.390 1.00 86.31 190 PHE A N 1
ATOM 1465 C CA . PHE A 1 190 ? 18.100 2.059 -20.917 1.00 86.31 190 PHE A CA 1
ATOM 1466 C C . PHE A 1 190 ? 18.314 3.304 -21.782 1.00 86.31 190 PHE A C 1
ATOM 1468 O O . PHE A 1 190 ? 19.366 3.476 -22.402 1.00 86.31 190 PHE A O 1
ATOM 1475 N N . THR A 1 191 ? 17.310 4.183 -21.831 1.00 83.44 191 THR A N 1
ATOM 1476 C CA . THR A 1 191 ? 17.484 5.542 -22.361 1.00 83.44 191 THR A CA 1
ATOM 1477 C C . THR A 1 191 ? 18.463 6.310 -21.484 1.00 83.44 191 THR A C 1
ATOM 1479 O O . THR A 1 191 ? 18.385 6.211 -20.265 1.00 83.44 191 THR A O 1
ATOM 1482 N N . ASP A 1 192 ? 19.301 7.141 -22.091 1.00 77.44 192 ASP A N 1
ATOM 1483 C CA . ASP A 1 192 ? 20.178 8.105 -21.412 1.00 77.44 192 ASP A CA 1
ATOM 1484 C C . ASP A 1 192 ? 19.431 9.334 -20.849 1.00 77.44 192 ASP A C 1
ATOM 1486 O O . ASP A 1 192 ? 20.019 10.168 -20.162 1.00 77.44 192 ASP A O 1
ATOM 1490 N N . ASN A 1 193 ? 18.128 9.446 -21.117 1.00 75.88 193 ASN A N 1
ATOM 1491 C CA . ASN A 1 193 ? 17.258 10.480 -20.561 1.00 75.88 193 ASN A CA 1
ATOM 1492 C C . ASN A 1 193 ? 16.955 10.247 -19.071 1.00 75.88 193 ASN A C 1
ATOM 1494 O O . ASN A 1 193 ? 17.015 9.122 -18.581 1.00 75.88 193 ASN A O 1
ATOM 1498 N N . MET A 1 194 ? 16.505 11.307 -18.385 1.00 60.47 194 MET A N 1
ATOM 1499 C CA . MET A 1 194 ? 16.160 11.296 -16.950 1.00 60.47 194 MET A CA 1
ATOM 1500 C C . MET A 1 194 ? 15.172 10.200 -16.528 1.00 60.47 194 MET A C 1
ATOM 1502 O O . MET A 1 194 ? 15.144 9.823 -15.363 1.00 60.47 194 MET A O 1
ATOM 1506 N N . ASP A 1 195 ? 14.387 9.673 -17.466 1.00 69.56 195 ASP A N 1
ATOM 1507 C CA . ASP A 1 195 ? 13.360 8.677 -17.177 1.00 69.56 195 ASP A CA 1
ATOM 1508 C C . ASP A 1 195 ? 13.909 7.240 -17.063 1.00 69.56 195 ASP A C 1
ATOM 1510 O O . ASP A 1 195 ? 13.119 6.348 -16.761 1.00 69.56 195 ASP A O 1
ATOM 1514 N N . ASN A 1 196 ? 15.206 6.987 -17.343 1.00 76.56 196 ASN A N 1
ATOM 1515 C CA . ASN A 1 196 ? 15.837 5.651 -17.318 1.00 76.56 196 ASN A CA 1
ATOM 1516 C C . ASN A 1 196 ? 14.907 4.561 -17.880 1.00 76.56 196 ASN A C 1
ATOM 1518 O O . ASN A 1 196 ? 14.656 3.522 -17.268 1.00 76.56 196 ASN A O 1
ATOM 1522 N N . LYS A 1 197 ? 14.316 4.822 -19.048 1.00 80.62 197 LYS A N 1
ATOM 1523 C CA . LYS A 1 197 ? 13.303 3.941 -19.617 1.00 80.62 197 LYS A CA 1
ATOM 1524 C C . LYS A 1 197 ? 13.982 2.747 -20.268 1.00 80.62 197 LYS A C 1
ATOM 1526 O O . LYS A 1 197 ? 14.842 2.915 -21.128 1.00 80.62 197 LYS A O 1
ATOM 1531 N N . LEU A 1 198 ? 13.553 1.544 -19.913 1.00 83.31 198 LEU A N 1
ATOM 1532 C CA . LEU A 1 198 ? 14.034 0.320 -20.540 1.00 83.31 198 LEU A CA 1
ATOM 1533 C C . LEU A 1 198 ? 13.559 0.221 -21.998 1.00 83.31 198 LEU A C 1
ATOM 1535 O O . LEU A 1 198 ? 12.364 0.303 -22.289 1.00 83.31 198 LEU A O 1
ATOM 1539 N N . ILE A 1 199 ? 14.506 0.050 -22.915 1.00 89.38 199 ILE A N 1
ATOM 1540 C CA . ILE A 1 199 ? 14.298 0.037 -24.366 1.00 89.38 199 ILE A CA 1
ATOM 1541 C C . ILE A 1 199 ? 14.301 -1.393 -24.902 1.00 89.38 199 ILE A C 1
ATOM 1543 O O . ILE A 1 199 ? 13.474 -1.727 -25.750 1.00 89.38 199 ILE A O 1
ATOM 1547 N N . ALA A 1 200 ? 15.234 -2.231 -24.446 1.00 90.12 200 ALA A N 1
ATOM 1548 C CA . ALA A 1 200 ? 15.437 -3.575 -24.974 1.00 90.12 200 ALA A CA 1
ATOM 1549 C C . ALA A 1 200 ? 16.223 -4.471 -24.003 1.00 90.12 200 ALA A C 1
ATOM 1551 O O . ALA A 1 200 ? 16.908 -3.984 -23.102 1.00 90.12 200 ALA A O 1
ATOM 1552 N N . TYR A 1 201 ? 16.147 -5.777 -24.251 1.00 90.81 201 TYR A N 1
ATOM 1553 C CA . TYR A 1 201 ? 16.966 -6.809 -23.621 1.00 90.81 201 TYR A CA 1
ATOM 1554 C C . TYR A 1 201 ? 17.830 -7.497 -24.668 1.00 90.81 201 TYR A C 1
ATOM 1556 O O . TYR A 1 201 ? 17.382 -7.742 -25.796 1.00 90.81 201 TYR A O 1
ATOM 1564 N N . GLY A 1 202 ? 19.042 -7.849 -24.269 1.00 94.50 202 GLY A N 1
ATOM 1565 C CA . GLY A 1 202 ? 19.971 -8.585 -25.106 1.00 94.50 202 GLY A CA 1
ATOM 1566 C C . GLY A 1 202 ? 20.941 -9.422 -24.292 1.00 94.50 202 GLY A C 1
ATOM 1567 O O . GLY A 1 202 ? 20.891 -9.446 -23.061 1.00 94.50 202 GLY A O 1
ATOM 1568 N N . THR A 1 203 ? 21.874 -10.042 -24.993 1.00 95.31 203 THR A N 1
ATOM 1569 C CA . THR A 1 203 ? 23.068 -10.642 -24.407 1.00 95.31 203 THR A CA 1
ATOM 1570 C C . THR A 1 203 ? 24.321 -10.047 -25.034 1.00 95.31 203 THR A C 1
ATOM 1572 O O . THR A 1 203 ? 24.297 -9.507 -26.145 1.00 95.31 203 THR A O 1
ATOM 1575 N N . ILE A 1 204 ? 25.439 -10.112 -24.312 1.00 95.75 204 ILE A N 1
ATOM 1576 C CA . ILE A 1 204 ? 26.734 -9.719 -24.869 1.00 95.75 204 ILE A CA 1
ATOM 1577 C C . ILE A 1 204 ? 27.135 -10.725 -25.938 1.00 95.75 204 ILE A C 1
ATOM 1579 O O . ILE A 1 204 ? 27.373 -11.896 -25.654 1.00 95.75 204 ILE A O 1
ATOM 1583 N N . SER A 1 205 ? 27.237 -10.242 -27.170 1.00 95.94 205 SER A N 1
ATOM 1584 C CA . SER A 1 205 ? 27.533 -11.073 -28.324 1.00 95.94 205 SER A CA 1
ATOM 1585 C C . SER A 1 205 ? 28.962 -11.593 -28.281 1.00 95.94 205 SER A C 1
ATOM 1587 O O . SER A 1 205 ? 29.890 -10.846 -27.953 1.00 95.94 205 SER A O 1
ATOM 1589 N N . SER A 1 206 ? 29.168 -12.827 -28.748 1.00 95.50 206 SER A N 1
ATOM 1590 C CA . SER A 1 206 ? 30.501 -13.416 -28.963 1.00 95.50 206 SER A CA 1
ATOM 1591 C C . SER A 1 206 ? 31.411 -12.565 -29.866 1.00 95.50 206 SER A C 1
ATOM 1593 O O . SER A 1 206 ? 32.639 -12.645 -29.779 1.00 95.50 206 SER A O 1
ATOM 1595 N N . TYR A 1 207 ? 30.832 -11.689 -30.698 1.00 94.06 207 TYR A N 1
ATOM 1596 C CA . TYR A 1 207 ? 31.581 -10.726 -31.507 1.00 94.06 207 TYR A CA 1
ATOM 1597 C C . TYR A 1 207 ? 32.294 -9.644 -30.685 1.00 94.06 207 TYR A C 1
ATOM 1599 O O . TYR A 1 207 ? 33.232 -9.041 -31.203 1.00 94.06 207 TYR A O 1
ATOM 1607 N N . SER A 1 208 ? 31.926 -9.443 -29.416 1.00 90.94 208 SER A N 1
ATOM 1608 C CA . SER A 1 208 ? 32.561 -8.466 -28.518 1.00 90.94 208 SER A CA 1
ATOM 1609 C C . SER A 1 208 ? 34.037 -8.764 -28.223 1.00 90.94 208 SER A C 1
ATOM 1611 O O . SER A 1 208 ? 34.763 -7.861 -27.824 1.00 90.94 208 SER A O 1
ATOM 1613 N N . ILE A 1 209 ? 34.511 -9.996 -28.465 1.00 90.75 209 ILE A N 1
ATOM 1614 C CA . ILE A 1 209 ? 35.931 -10.379 -28.310 1.00 90.75 209 ILE A CA 1
ATOM 1615 C C . ILE A 1 209 ? 36.790 -9.867 -29.483 1.00 90.75 209 ILE A C 1
ATOM 1617 O O . ILE A 1 209 ? 38.015 -9.771 -29.385 1.00 90.75 209 ILE A O 1
ATOM 1621 N N . LYS A 1 210 ? 36.180 -9.553 -30.631 1.00 92.44 210 LYS A N 1
ATOM 1622 C CA . LYS A 1 210 ? 36.924 -9.131 -31.824 1.00 92.44 210 LYS A CA 1
ATOM 1623 C C . LYS A 1 210 ? 37.404 -7.688 -31.678 1.00 92.44 210 LYS A C 1
ATOM 1625 O O . LYS A 1 210 ? 36.761 -6.864 -31.047 1.00 92.44 210 LYS A O 1
ATOM 1630 N N . SER A 1 211 ? 38.508 -7.346 -32.339 1.00 91.50 211 SER A N 1
ATOM 1631 C CA . SER A 1 211 ? 38.972 -5.952 -32.421 1.00 91.50 211 SER A CA 1
ATOM 1632 C C . SER A 1 211 ? 38.107 -5.093 -33.347 1.00 91.50 211 SER A C 1
ATOM 1634 O O . SER A 1 211 ? 38.115 -3.868 -33.244 1.00 91.50 211 SER A O 1
ATOM 1636 N N . THR A 1 212 ? 37.361 -5.726 -34.259 1.00 92.06 212 THR A N 1
ATOM 1637 C CA . THR A 1 212 ? 36.459 -5.055 -35.194 1.00 92.06 212 THR A CA 1
ATOM 1638 C C . THR A 1 212 ? 35.171 -5.842 -35.409 1.00 92.06 212 THR A C 1
ATOM 1640 O O . THR A 1 212 ? 35.176 -7.075 -35.431 1.00 92.06 212 THR A O 1
ATOM 1643 N N . PHE A 1 213 ? 34.073 -5.120 -35.616 1.00 90.75 213 PHE A N 1
ATOM 1644 C CA . PHE A 1 213 ? 32.793 -5.668 -36.054 1.00 90.75 213 PHE A CA 1
ATOM 1645 C C . PHE A 1 213 ? 32.157 -4.691 -37.049 1.00 90.75 213 PHE A C 1
ATOM 1647 O O . PHE A 1 213 ? 32.085 -3.499 -36.773 1.00 90.75 213 PHE A O 1
ATOM 1654 N N . ASP A 1 214 ? 31.794 -5.176 -38.238 1.00 88.62 214 ASP A N 1
ATOM 1655 C CA . ASP A 1 214 ? 31.285 -4.350 -39.349 1.00 88.62 214 ASP A CA 1
ATOM 1656 C C . ASP A 1 214 ? 32.158 -3.113 -39.667 1.00 88.62 214 ASP A C 1
ATOM 1658 O O . ASP A 1 214 ? 31.691 -1.989 -39.820 1.00 88.62 214 ASP A O 1
ATOM 1662 N N . SER A 1 215 ? 33.483 -3.303 -39.725 1.00 88.75 215 SER A N 1
ATOM 1663 C CA . SER A 1 215 ? 34.479 -2.225 -39.908 1.00 88.75 215 SER A CA 1
ATOM 1664 C C . SER A 1 215 ? 34.551 -1.189 -38.774 1.00 88.75 215 SER A C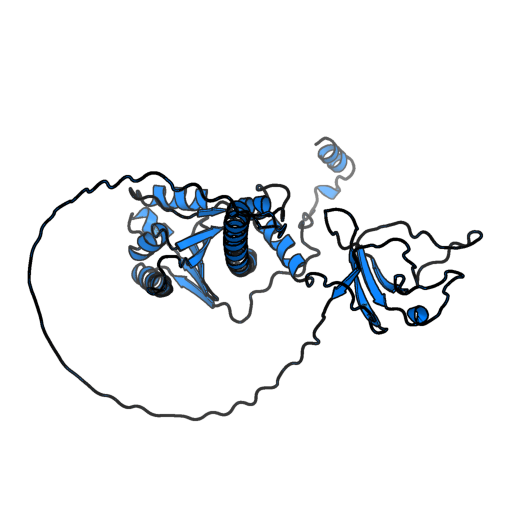 1
ATOM 1666 O O . SER A 1 215 ? 35.271 -0.196 -38.895 1.00 88.75 215 SER A O 1
ATOM 1668 N N . ILE A 1 216 ? 33.852 -1.407 -37.660 1.00 83.50 216 ILE A N 1
ATOM 1669 C CA . ILE A 1 216 ? 33.931 -0.567 -36.467 1.00 83.50 216 ILE A CA 1
ATOM 1670 C C . ILE A 1 216 ? 34.957 -1.161 -35.515 1.00 83.50 216 ILE A C 1
ATOM 1672 O O . ILE A 1 216 ? 34.831 -2.312 -35.107 1.00 83.50 216 ILE A O 1
ATOM 1676 N N . ASN A 1 217 ? 35.947 -0.360 -35.119 1.00 90.69 217 ASN A N 1
ATOM 1677 C CA . ASN A 1 217 ? 36.874 -0.743 -34.059 1.00 90.69 217 ASN A CA 1
ATOM 1678 C C . ASN A 1 217 ? 36.117 -0.858 -32.729 1.00 90.69 217 ASN A C 1
ATOM 1680 O O . ASN A 1 217 ? 35.503 0.115 -32.266 1.00 90.69 217 ASN A O 1
ATOM 1684 N N . LEU A 1 218 ? 36.173 -2.047 -32.136 1.00 91.69 218 LEU A N 1
ATOM 1685 C CA . LEU A 1 218 ? 35.665 -2.321 -30.801 1.00 91.69 218 LEU A CA 1
ATOM 1686 C C . LEU A 1 218 ? 36.748 -1.925 -29.788 1.00 91.69 218 LEU A C 1
ATOM 1688 O O . LEU A 1 218 ? 37.908 -2.322 -29.891 1.00 91.69 218 LEU A O 1
ATOM 1692 N N . THR A 1 219 ? 36.375 -1.067 -28.842 1.00 90.44 219 THR A N 1
ATOM 1693 C CA . THR A 1 219 ? 37.218 -0.570 -27.743 1.00 90.44 219 THR A CA 1
ATOM 1694 C C . THR A 1 219 ? 36.652 -1.071 -26.418 1.00 90.44 219 THR A C 1
ATOM 1696 O O . THR A 1 219 ? 35.518 -1.525 -26.377 1.00 90.44 219 THR A O 1
ATOM 1699 N N . LYS A 1 220 ? 37.368 -0.904 -25.295 1.00 85.88 220 LYS A N 1
ATOM 1700 C CA . LYS A 1 220 ? 36.847 -1.262 -23.953 1.00 85.88 220 LYS A CA 1
ATOM 1701 C C . LYS A 1 220 ? 35.522 -0.575 -23.578 1.00 85.88 220 LYS A C 1
ATOM 1703 O O . LYS A 1 220 ? 34.846 -0.993 -22.654 1.00 85.88 220 LYS A O 1
ATOM 1708 N N . THR A 1 221 ? 35.171 0.500 -24.278 1.00 86.81 221 THR A N 1
ATOM 1709 C CA . THR A 1 221 ? 33.937 1.276 -24.097 1.00 86.81 221 THR A CA 1
ATOM 1710 C C . THR A 1 221 ? 32.825 0.888 -25.073 1.00 86.81 221 THR A C 1
ATOM 1712 O O . THR A 1 221 ? 31.789 1.548 -25.110 1.00 86.81 221 THR A O 1
ATOM 1715 N N . ARG A 1 222 ? 33.044 -0.128 -25.914 1.00 90.25 222 ARG A N 1
ATOM 1716 C CA . ARG A 1 222 ? 32.098 -0.588 -26.931 1.00 90.25 222 ARG A CA 1
ATOM 1717 C C . ARG A 1 222 ? 31.916 -2.089 -26.794 1.00 90.25 222 ARG A C 1
ATOM 1719 O O . ARG A 1 222 ? 32.887 -2.833 -26.821 1.00 90.25 222 ARG A O 1
ATOM 1726 N N . ILE A 1 223 ? 30.666 -2.516 -26.715 1.00 91.56 223 ILE A N 1
ATOM 1727 C CA . ILE A 1 223 ? 30.285 -3.926 -26.713 1.00 91.56 223 ILE A CA 1
ATOM 1728 C C . ILE A 1 223 ? 29.300 -4.174 -27.851 1.00 91.56 223 ILE A C 1
ATOM 1730 O O . ILE A 1 223 ? 28.563 -3.269 -28.253 1.00 91.56 223 ILE A O 1
ATOM 1734 N N . VAL A 1 224 ? 29.307 -5.389 -28.388 1.00 94.25 224 VAL A N 1
ATOM 1735 C CA . VAL A 1 224 ? 28.325 -5.838 -29.376 1.00 94.25 224 VAL A CA 1
ATOM 1736 C C . VAL A 1 224 ? 27.252 -6.616 -28.636 1.00 94.25 224 VAL A C 1
ATOM 1738 O O . VAL A 1 224 ? 27.565 -7.500 -27.839 1.00 94.25 224 VAL A O 1
ATOM 1741 N N . LEU A 1 225 ? 25.991 -6.285 -28.897 1.00 94.81 225 LEU A N 1
ATOM 1742 C CA . LEU A 1 225 ? 24.855 -6.921 -28.245 1.00 94.81 225 LEU A CA 1
ATOM 1743 C C . LEU A 1 225 ? 24.011 -7.669 -29.269 1.00 94.81 225 LEU A C 1
ATOM 1745 O O . LEU A 1 225 ? 23.662 -7.119 -30.319 1.00 94.81 225 LEU A O 1
ATOM 1749 N N . ASP A 1 226 ? 23.642 -8.895 -28.921 1.00 94.25 226 ASP A N 1
ATOM 1750 C CA . ASP A 1 226 ? 22.601 -9.638 -29.615 1.00 94.25 226 ASP A CA 1
ATOM 1751 C C . ASP A 1 226 ? 21.270 -9.294 -28.939 1.00 94.25 226 ASP A C 1
ATOM 1753 O O . ASP A 1 226 ? 21.058 -9.569 -27.761 1.00 94.25 226 ASP A O 1
ATOM 1757 N N . ILE A 1 227 ? 20.392 -8.590 -29.658 1.00 93.00 227 ILE A N 1
ATOM 1758 C CA . ILE A 1 227 ? 19.135 -8.080 -29.096 1.00 93.00 227 ILE A CA 1
ATOM 1759 C C . ILE A 1 227 ? 18.057 -9.155 -29.205 1.00 93.00 227 ILE A C 1
ATOM 1761 O O . ILE A 1 227 ? 17.610 -9.485 -30.302 1.00 93.00 227 ILE A O 1
ATOM 1765 N N . ASN A 1 228 ? 17.595 -9.660 -28.062 1.00 89.75 228 ASN A N 1
ATOM 1766 C CA . ASN A 1 228 ? 16.557 -10.688 -27.998 1.00 89.75 228 ASN A CA 1
ATOM 1767 C C . ASN A 1 228 ? 15.147 -10.090 -28.080 1.00 89.75 228 ASN A C 1
ATOM 1769 O O . ASN A 1 228 ? 14.256 -10.689 -28.681 1.00 89.75 228 ASN A O 1
ATOM 1773 N N . LYS A 1 229 ? 14.919 -8.928 -27.450 1.00 86.94 229 LYS A N 1
ATOM 1774 C CA . LYS A 1 229 ? 13.586 -8.314 -27.353 1.00 86.94 229 LYS A CA 1
ATOM 1775 C C . LYS A 1 229 ? 13.672 -6.793 -27.310 1.00 86.94 229 LYS A C 1
ATOM 1777 O O . LYS A 1 229 ? 14.378 -6.232 -26.478 1.00 86.94 229 LYS A O 1
ATOM 1782 N N . VAL A 1 230 ? 12.889 -6.129 -28.158 1.00 87.19 230 VAL A N 1
ATOM 1783 C CA . VAL A 1 230 ? 12.726 -4.668 -28.168 1.00 87.19 230 VAL A CA 1
ATOM 1784 C C . VAL A 1 230 ? 11.392 -4.316 -27.510 1.00 87.19 230 VAL A C 1
ATOM 1786 O O . VAL A 1 230 ? 10.355 -4.847 -27.898 1.00 87.19 230 VAL A O 1
ATOM 1789 N N . LEU A 1 231 ? 11.420 -3.442 -26.503 1.00 80.12 231 LEU A N 1
ATOM 1790 C CA . LEU A 1 231 ? 10.243 -3.000 -25.744 1.00 80.12 231 LEU A CA 1
ATOM 1791 C C . LEU A 1 231 ? 9.706 -1.650 -26.217 1.00 80.12 231 LEU A C 1
ATOM 1793 O O . LEU A 1 231 ? 8.511 -1.386 -26.115 1.00 80.12 231 LEU A O 1
ATOM 1797 N N . VAL A 1 232 ? 10.585 -0.782 -26.720 1.00 81.06 232 VAL A N 1
ATOM 1798 C CA . VAL A 1 232 ? 10.218 0.539 -27.235 1.00 81.06 232 VAL A CA 1
ATOM 1799 C C . VAL A 1 232 ? 10.553 0.589 -28.726 1.00 81.06 232 VAL A C 1
ATOM 1801 O O . VAL A 1 232 ? 11.721 0.415 -29.075 1.00 81.06 232 VAL A O 1
ATOM 1804 N N . PRO A 1 233 ? 9.570 0.824 -29.616 1.00 76.94 233 PRO A N 1
ATOM 1805 C CA . PRO A 1 233 ? 9.828 0.966 -31.045 1.00 76.94 233 PRO A CA 1
ATOM 1806 C C . PRO A 1 233 ? 10.852 2.072 -31.312 1.00 76.94 233 PRO A C 1
ATOM 1808 O O . PRO A 1 233 ? 10.736 3.176 -30.781 1.00 76.94 233 PRO A O 1
ATOM 1811 N N . GLY A 1 234 ? 11.838 1.784 -32.157 1.00 73.38 234 GLY A N 1
ATOM 1812 C CA . GLY A 1 234 ? 12.882 2.728 -32.536 1.00 73.38 234 GLY A CA 1
ATOM 1813 C C . GLY A 1 234 ? 13.446 2.414 -33.917 1.00 73.38 234 GLY A C 1
ATOM 1814 O O . GLY A 1 234 ? 13.243 1.325 -34.456 1.00 73.38 234 GLY A O 1
ATOM 1815 N N . THR A 1 235 ? 14.153 3.379 -34.496 1.00 66.81 235 THR A N 1
ATOM 1816 C CA . THR A 1 235 ? 14.823 3.210 -35.788 1.00 66.81 235 THR A CA 1
ATOM 1817 C C . THR A 1 235 ? 16.244 2.717 -35.560 1.00 66.81 235 THR A C 1
ATOM 1819 O O . THR A 1 235 ? 17.036 3.380 -34.892 1.00 66.81 235 THR A O 1
ATOM 1822 N N . ILE A 1 236 ? 16.584 1.565 -36.136 1.00 59.28 236 ILE A N 1
ATOM 1823 C CA . ILE A 1 236 ? 17.958 1.058 -36.139 1.00 59.28 236 ILE A CA 1
ATOM 1824 C C . ILE A 1 236 ? 18.743 1.828 -37.200 1.00 59.28 236 ILE A C 1
ATOM 1826 O O . ILE A 1 236 ? 18.393 1.804 -38.380 1.00 59.28 236 ILE A O 1
ATOM 1830 N N . ILE A 1 237 ? 19.824 2.487 -36.789 1.00 61.88 237 ILE A N 1
ATOM 1831 C CA . ILE A 1 237 ? 20.795 3.060 -37.720 1.00 61.88 237 ILE A CA 1
ATOM 1832 C C . ILE A 1 237 ? 21.810 1.959 -38.028 1.00 61.88 237 ILE A C 1
ATOM 1834 O O . ILE A 1 237 ? 22.724 1.704 -37.249 1.00 61.88 237 ILE A O 1
ATOM 1838 N N . THR A 1 238 ? 21.626 1.261 -39.146 1.00 57.53 238 THR A N 1
ATOM 1839 C CA . THR A 1 238 ? 22.603 0.274 -39.620 1.00 57.53 238 THR A CA 1
ATOM 1840 C C . THR A 1 238 ? 23.836 0.979 -40.171 1.00 57.53 238 THR A C 1
ATOM 1842 O O . THR A 1 238 ? 23.717 1.886 -40.997 1.00 57.53 238 THR A O 1
ATOM 1845 N N . THR A 1 239 ? 25.022 0.521 -39.784 1.00 55.16 239 THR A N 1
ATOM 1846 C CA . THR A 1 239 ? 26.317 1.020 -40.262 1.00 55.16 239 THR A CA 1
ATOM 1847 C C . THR A 1 239 ? 26.691 0.457 -41.630 1.00 55.16 239 THR A C 1
ATOM 1849 O O . THR A 1 239 ? 27.781 -0.053 -41.826 1.00 55.16 239 THR A O 1
ATOM 1852 N N . LEU A 1 240 ? 25.808 0.575 -42.623 1.00 51.19 240 LEU A N 1
ATOM 1853 C CA . LEU A 1 240 ? 26.120 0.150 -43.988 1.00 51.19 240 LEU A CA 1
ATOM 1854 C C . LEU A 1 240 ? 26.424 1.346 -44.893 1.00 51.19 240 LEU A C 1
ATOM 1856 O O . LEU A 1 240 ? 25.573 2.193 -45.163 1.00 51.19 240 LEU A O 1
ATOM 1860 N N . LYS A 1 241 ? 27.635 1.350 -45.459 1.00 55.75 241 LYS A N 1
ATOM 1861 C CA . LYS A 1 241 ? 27.836 1.834 -46.835 1.00 55.75 241 LYS A CA 1
ATOM 1862 C C . LYS A 1 241 ? 26.978 0.965 -47.782 1.00 55.75 241 LYS A C 1
ATOM 1864 O O . LYS A 1 241 ? 26.964 -0.246 -47.584 1.00 55.75 241 LYS A O 1
ATOM 1869 N N . PRO A 1 242 ? 26.513 1.510 -48.924 1.00 46.75 242 PRO A N 1
ATOM 1870 C CA . PRO A 1 242 ? 25.129 1.938 -49.231 1.00 46.75 242 PRO A CA 1
ATOM 1871 C C . PRO A 1 242 ? 24.027 0.866 -48.998 1.00 46.75 242 PRO A C 1
ATOM 1873 O O . PRO A 1 242 ? 24.330 -0.306 -48.796 1.00 46.75 242 PRO A O 1
ATOM 1876 N N . PRO A 1 243 ? 22.729 1.238 -49.027 1.00 47.34 243 PRO A N 1
ATOM 1877 C CA . PRO A 1 243 ? 21.682 0.545 -48.283 1.00 47.34 243 PRO A CA 1
ATOM 1878 C C . PRO A 1 243 ? 21.216 -0.749 -48.959 1.00 47.34 243 PRO A C 1
ATOM 1880 O O . PRO A 1 243 ? 20.714 -0.745 -50.081 1.00 47.34 243 PRO A O 1
ATOM 1883 N N . CYS A 1 244 ? 21.274 -1.851 -48.215 1.00 43.19 244 CYS A N 1
ATOM 1884 C CA . CYS A 1 244 ? 20.382 -2.988 -48.410 1.00 43.19 244 CYS A CA 1
ATOM 1885 C C . CYS A 1 244 ? 19.609 -3.199 -47.110 1.00 43.19 244 CYS A C 1
ATOM 1887 O O . CYS A 1 244 ? 20.190 -3.522 -46.077 1.00 43.19 244 CYS A O 1
ATOM 1889 N N . ILE A 1 245 ? 18.294 -2.998 -47.169 1.00 34.84 245 ILE A N 1
ATOM 1890 C CA . ILE A 1 245 ? 17.371 -3.288 -46.073 1.00 34.84 245 ILE A CA 1
ATOM 1891 C C . ILE A 1 245 ? 17.324 -4.814 -45.928 1.00 34.84 245 ILE A C 1
ATOM 1893 O O . ILE A 1 245 ? 16.735 -5.501 -46.762 1.00 34.84 245 ILE A O 1
ATOM 1897 N N . LYS A 1 246 ? 17.971 -5.356 -44.894 1.00 37.84 246 LYS A N 1
ATOM 1898 C CA . LYS A 1 246 ? 17.765 -6.737 -44.439 1.00 37.84 246 LYS A CA 1
ATOM 1899 C C . LYS A 1 246 ? 17.278 -6.738 -42.995 1.00 37.84 246 LYS A C 1
ATOM 1901 O O . LYS A 1 246 ? 17.719 -5.933 -42.179 1.00 37.84 246 LYS A O 1
ATOM 1906 N N . LEU A 1 247 ? 16.336 -7.638 -42.728 1.00 38.75 247 LEU A N 1
ATOM 1907 C CA . LEU A 1 247 ? 15.682 -7.837 -41.441 1.00 38.75 247 LEU A CA 1
ATOM 1908 C C . LEU A 1 247 ? 16.651 -8.473 -40.417 1.00 38.75 247 LEU A C 1
ATOM 1910 O O . LEU A 1 247 ? 17.365 -9.415 -40.745 1.00 38.75 247 LEU A O 1
ATOM 1914 N N . TRP A 1 248 ? 16.626 -7.883 -39.220 1.00 45.12 248 TRP A N 1
ATOM 1915 C CA . TRP A 1 248 ? 17.173 -8.175 -37.879 1.00 45.12 248 TRP A CA 1
ATOM 1916 C C . TRP A 1 248 ? 18.150 -9.336 -37.625 1.00 45.12 248 TRP A C 1
ATOM 1918 O O . TRP A 1 248 ? 17.841 -10.477 -37.949 1.00 45.12 248 TRP A O 1
ATOM 1928 N N . SER A 1 249 ? 19.243 -9.044 -36.886 1.00 41.81 249 SER A N 1
ATOM 1929 C CA . SER A 1 249 ? 19.894 -9.959 -35.909 1.00 41.81 249 SER A CA 1
ATOM 1930 C C . SER A 1 249 ? 20.908 -9.288 -34.949 1.00 41.81 249 SER A C 1
ATOM 1932 O O . SER A 1 249 ? 21.114 -9.815 -33.864 1.00 41.81 249 SER A O 1
ATOM 1934 N N . THR A 1 250 ? 21.546 -8.151 -35.276 1.00 47.84 250 THR A N 1
ATOM 1935 C CA . THR A 1 250 ? 22.661 -7.619 -34.447 1.00 47.84 250 THR A CA 1
ATOM 1936 C C . THR A 1 250 ? 22.760 -6.091 -34.523 1.00 47.84 250 THR A C 1
ATOM 1938 O O . THR A 1 250 ? 22.628 -5.527 -35.610 1.00 47.84 250 THR A O 1
ATOM 1941 N N . CYS A 1 251 ? 23.000 -5.413 -33.392 1.00 50.25 251 CYS A N 1
ATOM 1942 C CA . CYS A 1 251 ? 23.105 -3.948 -33.307 1.00 50.25 251 CYS A CA 1
ATOM 1943 C C . CYS A 1 251 ? 24.416 -3.510 -32.628 1.00 50.25 251 CYS A C 1
ATOM 1945 O O . CYS A 1 251 ? 24.923 -4.186 -31.735 1.00 50.25 251 CYS A O 1
ATOM 1947 N N . ILE A 1 252 ? 24.941 -2.343 -33.020 1.00 47.38 252 ILE A N 1
ATOM 1948 C CA . ILE A 1 252 ? 26.124 -1.709 -32.416 1.00 47.38 252 ILE A CA 1
ATOM 1949 C C . ILE A 1 252 ? 25.701 -0.357 -31.838 1.00 47.38 252 ILE A C 1
ATOM 1951 O O . ILE A 1 252 ? 25.035 0.419 -32.521 1.00 47.38 252 ILE A O 1
ATOM 1955 N N . LEU A 1 253 ? 26.102 -0.056 -30.602 1.00 47.94 253 LEU A N 1
ATOM 1956 C CA . LEU A 1 253 ? 25.860 1.236 -29.954 1.00 47.94 253 LEU A CA 1
ATOM 1957 C C . LEU A 1 253 ? 27.179 2.009 -29.817 1.00 47.94 253 LEU A C 1
ATOM 1959 O O . LEU A 1 253 ? 28.199 1.460 -29.401 1.00 47.94 253 LEU A O 1
ATOM 1963 N N . SER A 1 254 ? 27.171 3.296 -30.171 1.00 39.25 254 SER A N 1
ATOM 1964 C CA . SER A 1 254 ? 28.338 4.180 -30.066 1.00 39.25 254 SER A CA 1
ATOM 1965 C C . SER A 1 254 ? 27.943 5.550 -29.502 1.00 39.25 254 SER A C 1
ATOM 1967 O O . SER A 1 254 ? 27.410 6.363 -30.250 1.00 39.25 254 SER A O 1
ATOM 1969 N N . HIS A 1 255 ? 28.272 5.762 -28.218 1.00 36.44 255 HIS A N 1
ATOM 1970 C CA . HIS A 1 255 ? 27.984 6.858 -27.246 1.00 36.44 255 HIS A CA 1
ATOM 1971 C C . HIS A 1 255 ? 27.288 6.238 -26.035 1.00 36.44 255 HIS A C 1
ATOM 1973 O O . HIS A 1 255 ? 26.456 5.377 -26.282 1.00 36.44 255 HIS A O 1
ATOM 1979 N N . PRO A 1 256 ? 27.644 6.571 -24.776 1.00 40.75 256 PRO A N 1
ATOM 1980 C CA . PRO A 1 256 ? 27.353 5.700 -23.643 1.00 40.75 256 PRO A CA 1
ATOM 1981 C C . PRO A 1 256 ? 25.865 5.779 -23.281 1.00 40.75 256 PRO A C 1
ATOM 1983 O O . PRO A 1 256 ? 25.461 6.760 -22.659 1.00 40.75 256 PRO A O 1
ATOM 1986 N N . PRO A 1 257 ? 25.035 4.773 -23.610 1.00 49.69 257 PRO A N 1
ATOM 1987 C CA . PRO A 1 257 ? 23.780 4.605 -22.902 1.00 49.69 257 PRO A CA 1
ATOM 1988 C C . PRO A 1 257 ? 24.129 4.085 -21.499 1.00 49.69 257 PRO A C 1
ATOM 1990 O O . PRO A 1 257 ? 25.188 3.477 -21.297 1.00 49.69 257 PRO A O 1
ATOM 1993 N N . ALA A 1 258 ? 23.252 4.287 -20.520 1.00 51.19 258 ALA A N 1
ATOM 1994 C CA . ALA A 1 258 ? 23.384 3.597 -19.243 1.00 51.19 258 ALA A CA 1
ATOM 1995 C C . ALA A 1 258 ? 23.152 2.095 -19.487 1.00 51.19 258 ALA A C 1
ATOM 1997 O O . ALA A 1 258 ? 22.021 1.634 -19.641 1.00 51.19 258 ALA A O 1
ATOM 1998 N N . LEU A 1 259 ? 24.249 1.352 -19.628 1.00 49.88 259 LEU A N 1
ATOM 1999 C CA . LEU A 1 259 ? 24.244 -0.091 -19.814 1.00 49.88 259 LEU A CA 1
ATOM 2000 C C . LEU A 1 259 ? 24.381 -0.780 -18.469 1.00 49.88 259 LEU A C 1
ATOM 2002 O O . LEU A 1 259 ? 25.167 -0.357 -17.616 1.00 49.88 259 LEU A O 1
ATOM 2006 N N . SER A 1 260 ? 23.667 -1.882 -18.318 1.00 54.53 260 SER A N 1
ATOM 2007 C CA . SER A 1 260 ? 23.573 -2.525 -17.024 1.00 54.53 260 SER A CA 1
ATOM 2008 C C . SER A 1 260 ? 23.229 -4.000 -17.097 1.00 54.53 260 SER A C 1
ATOM 2010 O O . SER A 1 260 ? 22.654 -4.494 -18.074 1.00 54.53 260 SER A O 1
ATOM 2012 N N . VAL A 1 261 ? 23.630 -4.704 -16.044 1.00 46.69 261 VAL A N 1
ATOM 2013 C CA . VAL A 1 261 ? 23.469 -6.147 -15.906 1.00 46.69 261 VAL A CA 1
ATOM 2014 C C . VAL A 1 261 ? 22.268 -6.437 -15.026 1.00 46.69 261 VAL A C 1
ATOM 2016 O O . VAL A 1 261 ? 22.084 -5.833 -13.970 1.00 46.69 261 VAL A O 1
ATOM 2019 N N . ALA A 1 262 ? 21.470 -7.406 -15.459 1.00 43.88 262 ALA A N 1
ATOM 2020 C CA . ALA A 1 262 ? 20.444 -8.009 -14.632 1.00 43.88 262 ALA A CA 1
ATOM 2021 C C . ALA A 1 262 ? 20.985 -9.312 -14.055 1.00 43.88 262 ALA A C 1
ATOM 2023 O O . ALA A 1 262 ? 21.328 -10.229 -14.803 1.00 43.88 262 ALA A O 1
ATOM 2024 N N . ASN A 1 263 ? 21.062 -9.406 -12.730 1.00 38.22 263 ASN A N 1
ATOM 2025 C CA . ASN A 1 263 ? 21.435 -10.653 -12.081 1.00 38.22 263 ASN A CA 1
ATOM 2026 C C . ASN A 1 263 ? 20.197 -11.560 -12.017 1.00 38.22 263 ASN A C 1
ATOM 2028 O O . ASN A 1 263 ? 19.393 -11.465 -11.094 1.00 38.22 263 ASN A O 1
ATOM 2032 N N . ALA A 1 264 ? 19.997 -12.397 -13.034 1.00 35.06 264 ALA A N 1
ATOM 2033 C CA . ALA A 1 264 ? 18.967 -13.427 -13.000 1.00 35.06 264 ALA A CA 1
ATOM 2034 C C . ALA A 1 264 ? 19.533 -14.660 -12.281 1.00 35.06 264 ALA A C 1
ATOM 2036 O O . ALA A 1 264 ? 20.297 -15.426 -12.868 1.00 35.06 264 ALA A O 1
ATOM 2037 N N . GLN A 1 265 ? 19.187 -14.853 -11.004 1.00 31.45 265 GLN A N 1
ATOM 2038 C CA . GLN A 1 265 ? 19.456 -16.127 -10.334 1.00 31.45 265 GLN A CA 1
ATOM 2039 C C . GLN A 1 265 ? 18.566 -17.224 -10.944 1.00 31.45 265 GLN A C 1
ATOM 2041 O O . GLN A 1 265 ? 17.347 -17.049 -10.999 1.00 31.45 265 GLN A O 1
ATOM 2046 N N . PRO A 1 266 ? 19.124 -18.371 -11.369 1.00 30.06 266 PRO A N 1
ATOM 2047 C CA . PRO A 1 266 ? 18.317 -19.543 -11.672 1.00 30.06 266 PRO A CA 1
ATOM 2048 C C . PRO A 1 266 ? 17.671 -20.066 -10.382 1.00 30.06 266 PRO A C 1
ATOM 2050 O O . PRO A 1 266 ? 18.346 -20.281 -9.373 1.00 30.06 266 PRO A O 1
ATOM 2053 N N . ALA A 1 267 ? 16.352 -20.262 -10.419 1.00 27.88 267 ALA A N 1
ATOM 2054 C CA . ALA A 1 267 ? 15.586 -20.850 -9.329 1.00 27.88 267 ALA A CA 1
ATOM 2055 C C . ALA A 1 267 ? 16.058 -22.292 -9.073 1.00 27.88 267 ALA A C 1
ATOM 2057 O O . ALA A 1 267 ? 15.735 -23.215 -9.821 1.00 27.88 267 ALA A O 1
ATOM 2058 N N . HIS A 1 268 ? 16.836 -22.489 -8.011 1.00 29.00 268 HIS A N 1
ATOM 2059 C CA . HIS A 1 268 ? 17.147 -23.810 -7.479 1.00 29.00 268 HIS A CA 1
ATOM 2060 C C . HIS A 1 268 ? 16.120 -24.155 -6.399 1.00 29.00 268 HIS A C 1
ATOM 2062 O O . HIS A 1 268 ? 16.134 -23.583 -5.313 1.00 29.00 268 HIS A O 1
ATOM 2068 N N . HIS A 1 269 ? 15.224 -25.094 -6.701 1.00 28.58 269 HIS A N 1
ATOM 2069 C CA . HIS A 1 269 ? 14.343 -25.712 -5.711 1.00 28.58 269 HIS A CA 1
ATOM 2070 C C . HIS A 1 269 ? 15.151 -26.648 -4.795 1.00 28.58 269 HIS A C 1
ATOM 2072 O O . HIS A 1 269 ? 15.782 -27.576 -5.311 1.00 28.58 269 HIS A O 1
ATOM 2078 N N . PRO A 1 270 ? 15.112 -26.490 -3.459 1.00 33.72 270 PRO A N 1
ATOM 2079 C CA . PRO A 1 270 ? 15.529 -27.546 -2.555 1.00 33.72 270 PRO A CA 1
ATOM 2080 C C . PRO A 1 270 ? 14.355 -28.499 -2.292 1.00 33.72 270 PRO A C 1
ATOM 2082 O O . PRO A 1 270 ? 13.262 -28.094 -1.898 1.00 33.72 270 PRO A O 1
ATOM 2085 N N . VAL A 1 271 ? 14.603 -29.787 -2.526 1.00 30.12 271 VAL A N 1
ATOM 2086 C CA . VAL A 1 271 ? 13.761 -30.901 -2.081 1.00 30.12 271 VAL A CA 1
ATOM 2087 C C . VAL A 1 271 ? 13.984 -31.077 -0.579 1.00 30.12 271 VAL A C 1
ATOM 2089 O O . VAL A 1 271 ? 15.096 -31.401 -0.165 1.00 30.12 271 VAL A O 1
ATOM 2092 N N . THR A 1 272 ? 12.941 -30.884 0.229 1.00 31.00 272 THR A N 1
ATOM 2093 C CA . THR A 1 272 ? 12.988 -31.136 1.677 1.00 31.00 272 THR A CA 1
ATOM 2094 C C . THR A 1 272 ? 12.279 -32.447 2.002 1.00 31.00 272 THR A C 1
ATOM 2096 O O . THR A 1 272 ? 11.077 -32.597 1.788 1.00 31.00 272 THR A O 1
ATOM 2099 N N . THR A 1 273 ? 13.053 -33.397 2.522 1.00 29.42 273 THR A N 1
ATOM 2100 C CA . THR A 1 273 ? 12.602 -34.675 3.082 1.00 29.42 273 THR A CA 1
ATOM 2101 C C . THR A 1 273 ? 11.968 -34.454 4.456 1.00 29.42 273 THR A C 1
ATOM 2103 O O . THR A 1 273 ? 12.545 -33.791 5.313 1.00 29.42 273 THR A O 1
ATOM 2106 N N . ILE A 1 274 ? 10.787 -35.038 4.656 1.00 31.53 274 ILE A N 1
ATOM 2107 C CA . ILE A 1 274 ? 10.027 -35.048 5.911 1.00 31.53 274 ILE A CA 1
ATOM 2108 C C . ILE A 1 274 ? 10.615 -36.107 6.853 1.00 31.53 274 ILE A C 1
ATOM 2110 O O . ILE A 1 274 ? 10.787 -37.256 6.448 1.00 31.53 274 ILE A O 1
ATOM 2114 N N . ALA A 1 275 ? 10.842 -35.747 8.116 1.00 30.11 275 ALA A N 1
ATOM 2115 C CA . ALA A 1 275 ? 10.930 -36.693 9.224 1.00 30.11 275 ALA A CA 1
ATOM 2116 C C . ALA A 1 275 ? 10.153 -36.142 10.428 1.00 30.11 275 ALA A C 1
ATOM 2118 O O . ALA A 1 275 ? 10.212 -34.951 10.731 1.00 30.11 275 ALA A O 1
ATOM 2119 N N . SER A 1 276 ? 9.384 -37.027 11.053 1.00 33.88 276 SER A N 1
ATOM 2120 C CA . SER A 1 276 ? 8.457 -36.787 12.158 1.00 33.88 276 SER A CA 1
ATOM 2121 C C . SER A 1 276 ? 9.001 -37.417 13.436 1.00 33.88 276 SER A C 1
ATOM 2123 O O . SER A 1 276 ? 9.258 -38.611 13.398 1.00 33.88 276 SER A O 1
ATOM 2125 N N . GLU A 1 277 ? 9.068 -36.674 14.545 1.00 32.53 277 GLU A N 1
ATOM 2126 C CA . GLU A 1 277 ? 9.135 -37.162 15.945 1.00 32.53 277 GLU A CA 1
ATOM 2127 C C . GLU A 1 277 ? 8.534 -36.028 16.815 1.00 32.53 277 GLU A C 1
ATOM 2129 O O . GLU A 1 277 ? 8.953 -34.883 16.695 1.00 32.53 277 GLU A O 1
ATOM 2134 N N . SER A 1 278 ? 7.321 -36.134 17.368 1.00 36.41 278 SER A N 1
ATOM 2135 C CA . SER A 1 278 ? 6.863 -36.802 18.603 1.00 36.41 278 SER A CA 1
ATOM 2136 C C . SER A 1 278 ? 7.359 -36.200 19.931 1.00 36.41 278 SER A C 1
ATOM 2138 O O . SER A 1 278 ? 8.524 -36.347 20.267 1.00 36.41 278 SER A O 1
ATOM 2140 N N . SER A 1 279 ? 6.381 -35.712 20.714 1.00 35.56 279 SER A N 1
ATOM 2141 C CA . SER A 1 279 ? 6.211 -35.912 22.169 1.00 35.56 279 SER A CA 1
ATOM 2142 C C . SER A 1 279 ? 7.188 -35.236 23.146 1.00 35.56 279 SER A C 1
ATOM 2144 O O . SER A 1 279 ? 8.350 -35.603 23.202 1.00 35.56 279 SER A O 1
ATOM 2146 N N . GLU A 1 280 ? 6.684 -34.358 24.025 1.00 31.47 280 GLU A N 1
ATOM 2147 C CA . GLU A 1 280 ? 6.440 -34.659 25.456 1.00 31.47 280 GLU A CA 1
ATOM 2148 C C . GLU A 1 280 ? 5.918 -33.426 26.228 1.00 31.47 280 GLU A C 1
ATOM 2150 O O . GLU A 1 280 ? 6.300 -32.285 25.978 1.00 31.47 280 GLU A O 1
ATOM 2155 N N . CYS A 1 281 ? 5.006 -33.688 27.168 1.00 32.47 281 CYS A N 1
ATOM 2156 C CA . CYS A 1 281 ? 4.463 -32.752 28.152 1.00 32.47 281 CYS A CA 1
ATOM 2157 C C . CYS A 1 281 ? 5.411 -32.589 29.353 1.00 32.47 281 CYS A C 1
ATOM 2159 O O . CYS A 1 281 ? 5.943 -33.591 29.822 1.00 32.47 281 CYS A O 1
ATOM 2161 N N . SER A 1 282 ? 5.436 -31.415 29.995 1.00 36.47 282 SER A N 1
ATOM 2162 C CA . SER A 1 282 ? 5.458 -31.356 31.468 1.00 36.47 282 SER A CA 1
ATOM 2163 C C . SER A 1 282 ? 4.969 -30.011 32.013 1.00 36.47 282 SER A C 1
ATOM 2165 O O . SER A 1 282 ? 5.360 -28.950 31.534 1.00 36.47 282 SER A O 1
ATOM 2167 N N . SER A 1 283 ? 4.129 -30.112 33.036 1.00 47.56 283 SER A N 1
ATOM 2168 C CA . SER A 1 283 ? 3.560 -29.082 33.905 1.00 47.56 283 SER A CA 1
ATOM 2169 C C . SER A 1 283 ? 4.569 -28.459 34.878 1.00 47.56 283 SER A C 1
ATOM 2171 O O . SER A 1 283 ? 5.623 -29.049 35.117 1.00 47.56 283 SER A O 1
ATOM 2173 N N . ASN A 1 284 ? 4.194 -27.308 35.458 1.00 39.53 284 ASN A N 1
ATOM 2174 C CA . ASN A 1 284 ? 4.156 -26.940 36.897 1.00 39.53 284 ASN A CA 1
ATOM 2175 C C . ASN A 1 284 ? 3.989 -25.395 36.967 1.00 39.53 284 ASN A C 1
ATOM 2177 O O . ASN A 1 284 ? 4.698 -24.688 36.256 1.00 39.53 284 ASN A O 1
ATOM 2181 N N . ASP A 1 285 ? 2.928 -24.830 37.565 1.00 36.12 285 ASP A N 1
ATOM 2182 C CA . ASP A 1 285 ? 2.724 -24.574 39.015 1.00 36.12 285 ASP A CA 1
ATOM 2183 C C . ASP A 1 285 ? 3.867 -23.691 39.586 1.00 36.12 285 ASP A C 1
ATOM 2185 O O . ASP A 1 285 ? 5.029 -24.029 39.403 1.00 36.12 285 ASP A O 1
ATOM 2189 N N . ASP A 1 286 ? 3.715 -22.589 40.330 1.00 38.94 286 ASP A N 1
ATOM 2190 C CA . ASP A 1 286 ? 2.605 -21.868 40.968 1.00 38.94 286 ASP A CA 1
ATOM 2191 C C . ASP A 1 286 ? 3.236 -20.636 41.704 1.00 38.94 286 ASP A C 1
ATOM 2193 O O . ASP A 1 286 ? 4.448 -20.641 41.931 1.00 38.94 286 ASP A O 1
ATOM 2197 N N . GLN A 1 287 ? 2.423 -19.666 42.169 1.00 34.53 287 GLN A N 1
ATOM 2198 C CA . GLN A 1 287 ? 2.702 -18.678 43.263 1.00 34.53 287 GLN A CA 1
ATOM 2199 C C . GLN A 1 287 ? 3.674 -17.487 42.982 1.00 34.53 287 GLN A C 1
ATOM 2201 O O . GLN A 1 287 ? 4.675 -17.635 42.301 1.00 34.53 287 GLN A O 1
ATOM 2206 N N . SER A 1 288 ? 3.512 -16.242 43.471 1.00 38.22 288 SER A N 1
ATOM 2207 C CA . SER A 1 288 ? 2.649 -15.617 44.494 1.00 38.22 288 SER A CA 1
ATOM 2208 C C . SER A 1 288 ? 2.784 -14.071 44.495 1.00 38.22 288 SER A C 1
ATOM 2210 O O . SER A 1 288 ? 3.874 -13.549 44.293 1.00 38.22 288 SER A O 1
ATOM 2212 N N . GLU A 1 289 ? 1.669 -13.397 44.808 1.00 35.66 289 GLU A N 1
ATOM 2213 C CA . GLU A 1 289 ? 1.449 -12.239 45.714 1.00 35.66 289 GLU A CA 1
ATOM 2214 C C . GLU A 1 289 ? 2.341 -10.967 45.802 1.00 35.66 289 GLU A C 1
ATOM 2216 O O . GLU A 1 289 ? 3.506 -10.997 46.174 1.00 35.66 289 GLU A O 1
ATOM 2221 N N . MET A 1 290 ? 1.605 -9.838 45.732 1.00 33.28 290 MET A N 1
ATOM 2222 C CA . MET A 1 290 ? 1.532 -8.675 46.654 1.00 33.28 290 MET A CA 1
ATOM 2223 C C . MET A 1 290 ? 2.655 -7.622 46.739 1.00 33.28 290 MET A C 1
ATOM 2225 O O . MET A 1 290 ? 3.768 -7.873 47.184 1.00 33.28 290 MET A O 1
ATOM 2229 N N . GLY A 1 291 ? 2.248 -6.359 46.534 1.00 32.75 291 GLY A N 1
ATOM 2230 C CA . GLY A 1 291 ? 2.925 -5.170 47.062 1.00 32.75 291 GLY A CA 1
ATOM 2231 C C . GLY A 1 291 ? 2.289 -3.856 46.591 1.00 32.75 291 GLY A C 1
ATOM 2232 O O . GLY A 1 291 ? 2.299 -3.557 45.404 1.00 32.75 291 GLY A O 1
ATOM 2233 N N . VAL A 1 292 ? 1.731 -3.076 47.521 1.00 32.66 292 VAL A N 1
ATOM 2234 C CA . VAL A 1 292 ? 0.966 -1.830 47.308 1.00 32.66 292 VAL A CA 1
ATOM 2235 C C . VAL A 1 292 ? 1.700 -0.623 47.942 1.00 32.66 292 VAL A C 1
ATOM 2237 O O . VAL A 1 292 ? 2.334 -0.792 48.980 1.00 32.66 292 VAL A O 1
ATOM 2240 N N . LEU A 1 293 ? 1.456 0.580 47.387 1.00 33.16 293 LEU A N 1
ATOM 2241 C CA . LEU A 1 293 ? 1.471 1.955 47.965 1.00 33.16 293 LEU A CA 1
ATOM 2242 C C . LEU A 1 293 ? 2.752 2.825 47.957 1.00 33.16 293 LEU A C 1
ATOM 2244 O O . LEU A 1 293 ? 3.826 2.391 48.352 1.00 33.16 293 LEU A O 1
ATOM 2248 N N . GLY A 1 294 ? 2.529 4.130 47.685 1.00 28.84 294 GLY A N 1
ATOM 2249 C CA . GLY A 1 294 ? 3.321 5.280 48.181 1.00 28.84 294 GLY A CA 1
ATOM 2250 C C . GLY A 1 294 ? 3.771 6.280 47.096 1.00 28.84 294 GLY A C 1
ATOM 2251 O O . GLY A 1 294 ? 4.787 6.017 46.475 1.00 28.84 294 GLY A O 1
ATOM 2252 N N . ILE A 1 295 ? 2.996 7.296 46.673 1.00 28.73 295 ILE A N 1
ATOM 2253 C CA . ILE A 1 295 ? 2.769 8.653 47.255 1.00 28.73 295 ILE A CA 1
ATOM 2254 C C . ILE A 1 295 ? 3.908 9.679 46.978 1.00 28.73 295 ILE A C 1
ATOM 2256 O O . ILE A 1 295 ? 5.025 9.458 47.428 1.00 28.73 295 ILE A O 1
ATOM 2260 N N . ASP A 1 296 ? 3.523 10.806 46.335 1.00 27.05 296 ASP A N 1
ATOM 2261 C CA . ASP A 1 296 ? 4.045 12.207 46.351 1.00 27.05 296 ASP A CA 1
ATOM 2262 C C . ASP A 1 296 ? 5.534 12.499 46.044 1.00 27.05 296 ASP A C 1
ATOM 2264 O O . ASP A 1 296 ? 6.407 11.685 46.287 1.00 27.05 296 ASP A O 1
ATOM 2268 N N . ALA A 1 297 ? 5.999 13.680 45.621 1.00 27.12 297 ALA A N 1
ATOM 2269 C CA . ALA A 1 297 ? 5.518 14.927 45.008 1.00 27.12 297 ALA A CA 1
ATOM 2270 C C . ALA A 1 297 ? 6.775 15.842 44.868 1.00 27.12 297 ALA A C 1
ATOM 2272 O O . ALA A 1 297 ? 7.816 15.544 45.451 1.00 27.12 297 ALA A O 1
ATOM 2273 N N . LEU A 1 298 ? 6.611 17.011 44.224 1.00 27.92 298 LEU A N 1
ATOM 2274 C CA . LEU A 1 298 ? 7.478 18.220 44.224 1.00 27.92 298 LEU A CA 1
ATOM 2275 C C . LEU A 1 298 ? 8.632 18.244 43.189 1.00 27.92 298 LEU A C 1
ATOM 2277 O O . LEU A 1 298 ? 9.487 17.373 43.179 1.00 27.92 298 LEU A O 1
ATOM 2281 N N . MET A 1 299 ? 8.636 19.135 42.182 1.00 26.55 299 MET A N 1
ATOM 2282 C CA . MET A 1 299 ? 8.812 20.611 42.189 1.00 26.55 299 MET A CA 1
ATOM 2283 C C . MET A 1 299 ? 10.188 21.072 42.702 1.00 26.55 299 MET A C 1
ATOM 2285 O O . MET A 1 299 ? 10.409 21.074 43.908 1.00 26.55 299 MET A O 1
ATOM 2289 N N . LEU A 1 300 ? 11.066 21.556 41.810 1.00 29.53 300 LEU A N 1
ATOM 2290 C CA . LEU A 1 300 ? 11.412 22.985 41.663 1.00 29.53 300 LEU A CA 1
ATOM 2291 C C . LEU A 1 300 ? 12.620 23.217 40.739 1.00 29.53 300 LEU A C 1
ATOM 2293 O O . LEU A 1 300 ? 13.515 22.387 40.596 1.00 29.53 300 LEU A O 1
ATOM 2297 N N . ASP A 1 301 ? 12.585 24.408 40.152 1.00 29.02 301 ASP A N 1
ATOM 2298 C CA . ASP A 1 301 ? 13.536 25.060 39.259 1.00 29.02 301 ASP A CA 1
ATOM 2299 C C . ASP A 1 301 ? 14.976 25.153 39.796 1.00 29.02 301 ASP A C 1
ATOM 2301 O O . ASP A 1 301 ? 15.200 25.234 41.004 1.00 29.02 301 ASP A O 1
ATOM 2305 N N . ASN A 1 302 ? 15.949 25.330 38.891 1.00 33.34 302 ASN A N 1
ATOM 2306 C CA . ASN A 1 302 ? 16.749 26.556 38.951 1.00 33.34 302 ASN A CA 1
ATOM 2307 C C . ASN A 1 302 ? 17.546 26.873 37.680 1.00 33.34 302 ASN A C 1
ATOM 2309 O O . ASN A 1 302 ? 18.307 26.078 37.134 1.00 33.34 302 ASN A O 1
ATOM 2313 N N . VAL A 1 303 ? 17.377 28.135 37.304 1.00 32.72 303 VAL A N 1
ATOM 2314 C CA . VAL A 1 303 ? 18.194 28.974 36.435 1.00 32.72 303 VAL A CA 1
ATOM 2315 C C . VAL A 1 303 ? 19.625 29.079 36.974 1.00 32.72 303 VAL A C 1
ATOM 2317 O O . VAL A 1 303 ? 19.816 29.340 38.159 1.00 32.72 303 VAL A O 1
ATOM 2320 N N . SER A 1 304 ? 20.630 29.017 36.096 1.00 38.41 304 SER A N 1
ATOM 2321 C CA . SER A 1 304 ? 21.814 29.867 36.257 1.00 38.41 304 SER A CA 1
ATOM 2322 C C . SER A 1 304 ? 22.509 30.143 34.926 1.00 38.41 304 SER A C 1
ATOM 2324 O O . SER A 1 304 ? 22.952 29.251 34.207 1.00 38.41 304 SER A O 1
ATOM 2326 N N . THR A 1 305 ? 22.567 31.433 34.627 1.00 35.66 305 THR A N 1
ATOM 2327 C CA . THR A 1 305 ? 23.329 32.115 33.585 1.00 35.66 305 THR A CA 1
ATOM 2328 C C . THR A 1 305 ? 24.827 32.112 33.891 1.00 35.66 305 THR A C 1
ATOM 2330 O O . THR A 1 305 ? 25.224 32.422 35.012 1.00 35.66 305 THR A O 1
ATOM 2333 N N . GLY A 1 306 ? 25.659 31.888 32.874 1.00 34.12 306 GLY A N 1
ATOM 2334 C CA . GLY A 1 306 ? 27.107 32.084 32.948 1.00 34.12 306 GLY A CA 1
ATOM 2335 C C . GLY A 1 306 ? 27.681 32.399 31.572 1.00 34.12 306 GLY A C 1
ATOM 2336 O O . GLY A 1 306 ? 27.969 31.504 30.787 1.00 34.12 306 GLY A O 1
ATOM 2337 N N . SER A 1 307 ? 27.773 33.689 31.274 1.00 36.53 307 SER A N 1
ATOM 2338 C CA . SER A 1 307 ? 28.472 34.285 30.137 1.00 36.53 307 SER A CA 1
ATOM 2339 C C . SER A 1 307 ? 29.983 34.270 30.355 1.00 36.53 307 SER A C 1
ATOM 2341 O O . SER A 1 307 ? 30.399 34.683 31.429 1.00 36.53 307 SER A O 1
ATOM 2343 N N . ASP A 1 308 ? 30.776 33.945 29.328 1.00 39.47 308 ASP A N 1
ATOM 2344 C CA . ASP A 1 308 ? 32.119 34.515 29.155 1.00 39.47 308 ASP A CA 1
ATOM 2345 C C . ASP A 1 308 ? 32.556 34.540 27.676 1.00 39.47 308 ASP A C 1
ATOM 2347 O O . ASP A 1 308 ? 32.289 33.631 26.888 1.00 39.47 308 ASP A O 1
ATOM 2351 N N . LEU A 1 309 ? 33.173 35.668 27.317 1.00 43.53 309 LEU A N 1
ATOM 2352 C CA . LEU A 1 309 ? 33.627 36.122 25.995 1.00 43.53 309 LEU A CA 1
ATOM 2353 C C . LEU A 1 309 ? 35.060 35.624 25.662 1.00 43.53 309 LEU A C 1
ATOM 2355 O O . LEU A 1 309 ? 35.736 35.066 26.523 1.00 43.53 309 LEU A O 1
ATOM 2359 N N . PRO A 1 310 ? 35.543 35.794 24.409 1.00 49.59 310 PRO A N 1
ATOM 2360 C CA . PRO A 1 310 ? 36.461 34.849 23.781 1.00 49.59 310 PRO A CA 1
ATOM 2361 C C . PRO A 1 310 ? 37.938 35.255 23.820 1.00 49.59 310 PRO A C 1
ATOM 2363 O O . PRO A 1 310 ? 38.304 36.431 23.803 1.00 49.59 310 PRO A O 1
ATOM 2366 N N . HIS A 1 311 ? 38.793 34.235 23.729 1.00 40.72 311 HIS A N 1
ATOM 2367 C CA . HIS A 1 311 ? 40.227 34.366 23.502 1.00 40.72 311 HIS A CA 1
ATOM 2368 C C . HIS A 1 311 ? 40.541 34.342 21.993 1.00 40.72 311 HIS A C 1
ATOM 2370 O O . HIS A 1 311 ? 40.239 33.375 21.295 1.00 40.72 311 HIS A O 1
ATOM 2376 N N . PHE A 1 312 ? 41.174 35.407 21.494 1.00 38.06 312 PHE A N 1
ATOM 2377 C CA . PHE A 1 312 ? 41.778 35.471 20.160 1.00 38.06 312 PHE A CA 1
ATOM 2378 C C . PHE A 1 312 ? 43.061 34.628 20.113 1.00 38.06 312 PHE A C 1
ATOM 2380 O O . PHE A 1 312 ? 43.997 34.880 20.870 1.00 38.06 312 PHE A O 1
ATOM 2387 N N . GLY A 1 313 ? 43.119 33.671 19.187 1.00 35.44 313 GLY A N 1
ATOM 2388 C CA . GLY A 1 313 ? 44.314 32.894 18.869 1.00 35.44 313 GLY A CA 1
ATOM 2389 C C . GLY A 1 313 ? 44.428 32.690 17.362 1.00 35.44 313 GLY A C 1
ATOM 2390 O O . GLY A 1 313 ? 43.691 31.905 16.772 1.00 35.44 313 GLY A O 1
ATOM 2391 N N . SER A 1 314 ? 45.346 33.424 16.739 1.00 42.31 314 SER A N 1
ATOM 2392 C CA . SER A 1 314 ? 45.700 33.317 15.325 1.00 42.31 314 SER A CA 1
ATOM 2393 C C . SER A 1 314 ? 46.515 32.048 15.082 1.00 42.31 314 SER A C 1
ATOM 2395 O O . SER A 1 314 ? 47.616 31.938 15.619 1.00 42.31 314 SER A O 1
ATOM 2397 N N . GLN A 1 315 ? 46.033 31.126 14.243 1.00 36.31 315 GLN A N 1
ATOM 2398 C CA . GLN A 1 315 ? 46.866 30.065 13.671 1.00 36.31 315 GLN A CA 1
ATOM 2399 C C . GLN A 1 315 ? 46.526 29.761 12.210 1.00 36.31 315 GLN A C 1
ATOM 2401 O O . GLN A 1 315 ? 45.442 30.044 11.704 1.00 36.31 315 GLN A O 1
ATOM 2406 N N . SER A 1 316 ? 47.561 29.259 11.550 1.00 39.91 316 SER A N 1
ATOM 2407 C CA . SER A 1 316 ? 47.848 29.230 10.127 1.00 39.91 316 SER A CA 1
ATOM 2408 C C . SER A 1 316 ? 46.950 28.313 9.296 1.00 39.91 316 SER A C 1
ATOM 2410 O O . SER A 1 316 ? 46.497 27.249 9.711 1.00 39.91 316 SER A O 1
ATOM 2412 N N . SER A 1 317 ? 46.748 28.739 8.053 1.00 38.03 317 SER A N 1
ATOM 2413 C CA . SER A 1 317 ? 46.026 28.040 6.997 1.00 38.03 317 SER A CA 1
ATOM 2414 C C . SER A 1 317 ? 46.762 26.779 6.531 1.00 38.03 317 SER A C 1
ATOM 2416 O O . SER A 1 317 ? 47.785 26.872 5.852 1.00 38.03 317 SER A O 1
ATOM 2418 N N . SER A 1 318 ? 46.185 25.609 6.818 1.00 41.06 318 SER A N 1
ATOM 2419 C CA . SER A 1 318 ? 46.341 24.409 5.989 1.00 41.06 318 SER A CA 1
ATOM 2420 C C . SER A 1 318 ? 44.965 24.021 5.442 1.00 41.06 318 SER A C 1
ATOM 2422 O O . SER A 1 318 ? 44.009 23.795 6.187 1.00 41.06 318 SER A O 1
ATOM 2424 N N . SER A 1 319 ? 44.839 24.046 4.119 1.00 43.44 319 SER A N 1
ATOM 2425 C CA . SER A 1 319 ? 43.586 23.839 3.400 1.00 43.44 319 SER A CA 1
ATOM 2426 C C . SER A 1 319 ? 43.251 22.351 3.339 1.00 43.44 319 SER A C 1
ATOM 2428 O O . SER A 1 319 ? 43.612 21.659 2.395 1.00 43.44 319 SER A O 1
ATOM 2430 N N . THR A 1 320 ? 42.545 21.856 4.351 1.00 41.44 320 THR A N 1
ATOM 2431 C CA . THR A 1 320 ? 41.724 20.644 4.240 1.00 41.44 320 THR A CA 1
ATOM 2432 C C . THR A 1 320 ? 40.274 21.090 4.103 1.00 41.44 320 THR A C 1
ATOM 2434 O O . THR A 1 320 ? 39.785 21.873 4.919 1.00 41.44 320 THR A O 1
ATOM 2437 N N . SER A 1 321 ? 39.587 20.653 3.042 1.00 45.91 321 SER A N 1
ATOM 2438 C CA . SER A 1 321 ? 38.181 20.989 2.807 1.00 45.91 321 SER A CA 1
ATOM 2439 C C . SER A 1 321 ? 37.323 20.370 3.910 1.00 45.91 321 SER A C 1
ATOM 2441 O O . SER A 1 321 ? 36.926 19.208 3.837 1.00 45.91 321 SER A O 1
ATOM 2443 N N . ARG A 1 322 ? 37.069 21.135 4.974 1.00 51.19 322 ARG A N 1
ATOM 2444 C CA . ARG A 1 322 ? 36.127 20.743 6.018 1.00 51.19 322 ARG A CA 1
ATOM 2445 C C . ARG A 1 322 ? 34.727 20.800 5.424 1.00 51.19 322 ARG A C 1
ATOM 2447 O O . ARG A 1 322 ? 34.242 21.874 5.072 1.00 51.19 322 ARG A O 1
ATOM 2454 N N . ILE A 1 323 ? 34.100 19.635 5.301 1.00 58.03 323 ILE A N 1
ATOM 2455 C CA . ILE A 1 323 ? 32.674 19.526 5.001 1.00 58.03 323 ILE A CA 1
ATOM 2456 C C . ILE A 1 323 ? 31.933 20.302 6.095 1.00 58.03 323 ILE A C 1
ATOM 2458 O O . ILE A 1 323 ? 32.188 20.118 7.286 1.00 58.03 323 ILE A O 1
ATOM 2462 N N . SER A 1 324 ? 31.074 21.235 5.686 1.00 79.25 324 SER A N 1
ATOM 2463 C CA . SER A 1 324 ? 30.332 22.081 6.620 1.00 79.25 324 SER A CA 1
ATOM 2464 C C . SER A 1 324 ? 29.439 21.215 7.517 1.00 79.25 324 SER A C 1
ATOM 2466 O O . SER A 1 324 ? 28.735 20.353 6.988 1.00 79.25 324 SER A O 1
ATOM 2468 N N . PRO A 1 325 ? 29.365 21.472 8.836 1.00 76.19 325 PRO A N 1
ATOM 2469 C CA . PRO A 1 325 ? 28.424 20.795 9.732 1.00 76.19 325 PRO A CA 1
ATOM 2470 C C . PRO A 1 325 ? 26.968 20.830 9.238 1.00 76.19 325 PRO A C 1
ATOM 2472 O O . PRO A 1 325 ? 26.208 19.899 9.480 1.00 76.19 325 PRO A O 1
ATOM 2475 N N . LYS A 1 326 ? 26.588 21.864 8.470 1.00 71.12 326 LYS A N 1
ATOM 2476 C CA . LYS A 1 326 ? 25.265 21.951 7.831 1.00 71.12 326 LYS A CA 1
ATOM 2477 C C . LYS A 1 326 ? 25.058 20.915 6.721 1.00 71.12 326 LYS A C 1
ATOM 2479 O O . LYS A 1 326 ? 23.947 20.431 6.561 1.00 71.12 326 LYS A O 1
ATOM 2484 N N . ALA A 1 327 ? 26.105 20.580 5.968 1.00 56.56 327 ALA A N 1
ATOM 2485 C CA . ALA A 1 327 ? 26.036 19.562 4.921 1.00 56.56 327 ALA A CA 1
ATOM 2486 C C . ALA A 1 327 ? 25.938 18.149 5.518 1.00 56.56 327 ALA A C 1
ATOM 2488 O O . ALA A 1 327 ? 25.213 17.320 4.986 1.00 56.56 327 ALA A O 1
ATOM 2489 N N . ILE A 1 328 ? 26.599 17.908 6.656 1.00 63.41 328 ILE A N 1
ATOM 2490 C CA . ILE A 1 328 ? 26.488 16.647 7.405 1.00 63.41 328 ILE A CA 1
ATOM 2491 C C . ILE A 1 328 ? 25.074 16.494 7.986 1.00 63.41 328 ILE A C 1
ATOM 2493 O O . ILE A 1 328 ? 24.449 15.460 7.797 1.00 63.41 328 ILE A O 1
ATOM 2497 N N . ALA A 1 329 ? 24.525 17.541 8.612 1.00 69.19 329 ALA A N 1
ATOM 2498 C CA . ALA A 1 329 ? 23.162 17.503 9.151 1.00 69.19 329 ALA A CA 1
ATOM 2499 C C . ALA A 1 329 ? 22.086 17.318 8.063 1.00 69.19 329 ALA A C 1
ATOM 2501 O O . ALA A 1 329 ? 21.098 16.624 8.285 1.00 69.19 329 ALA A O 1
ATOM 2502 N N . GLN A 1 330 ? 22.278 17.921 6.884 1.00 55.56 330 GLN A N 1
ATOM 2503 C CA . GLN A 1 330 ? 21.379 17.723 5.747 1.00 55.56 330 GLN A CA 1
ATOM 2504 C C . GLN A 1 330 ? 21.478 16.292 5.199 1.00 55.56 330 GLN A C 1
ATOM 2506 O O . GLN A 1 330 ? 20.451 15.673 4.960 1.00 55.56 330 GLN A O 1
ATOM 2511 N N . TYR A 1 331 ? 22.691 15.745 5.083 1.00 57.88 331 TYR A N 1
ATOM 2512 C CA . TYR A 1 331 ? 22.908 14.365 4.650 1.00 57.88 331 TYR A CA 1
ATOM 2513 C C . TYR A 1 331 ? 22.263 13.340 5.594 1.00 57.88 331 TYR A C 1
ATOM 2515 O O . TYR A 1 331 ? 21.585 12.434 5.124 1.00 57.88 331 TYR A O 1
ATOM 2523 N N . GLU A 1 332 ? 22.406 13.497 6.913 1.00 58.16 332 GLU A N 1
ATOM 2524 C CA . GLU A 1 332 ? 21.754 12.602 7.886 1.00 58.16 332 GLU A CA 1
ATOM 2525 C C . GLU A 1 332 ? 20.221 12.719 7.839 1.00 58.16 332 GLU A C 1
ATOM 2527 O O . GLU A 1 332 ? 19.517 11.717 7.942 1.00 58.16 332 GLU A O 1
ATOM 2532 N N . LYS A 1 333 ? 19.687 13.925 7.599 1.00 58.84 333 LYS A N 1
ATOM 2533 C CA . LYS A 1 333 ? 18.247 14.137 7.397 1.00 58.84 333 LYS A CA 1
ATOM 2534 C C . LYS A 1 333 ? 17.737 13.450 6.125 1.00 58.84 333 LYS A C 1
ATOM 2536 O O . LYS A 1 333 ? 16.683 12.817 6.154 1.00 58.84 333 LYS A O 1
ATOM 2541 N N . ASP A 1 334 ? 18.481 13.564 5.029 1.00 44.31 334 ASP A N 1
ATOM 2542 C CA . ASP A 1 334 ? 18.124 12.954 3.746 1.00 44.31 334 ASP A CA 1
ATOM 2543 C C . ASP A 1 334 ? 18.247 11.421 3.811 1.00 44.31 334 ASP A C 1
ATOM 2545 O O . ASP A 1 334 ? 17.398 10.710 3.277 1.00 44.31 334 ASP A O 1
ATOM 2549 N N . LYS A 1 335 ? 19.239 10.904 4.547 1.00 46.84 335 LYS A N 1
ATOM 2550 C CA . LYS A 1 335 ? 19.423 9.472 4.816 1.00 46.84 335 LYS A CA 1
ATOM 2551 C C . LYS A 1 335 ? 18.284 8.887 5.657 1.00 46.84 335 LYS A C 1
ATOM 2553 O O . LYS A 1 335 ? 17.710 7.880 5.258 1.00 46.84 335 LYS A O 1
ATOM 2558 N N . ALA A 1 336 ? 17.902 9.538 6.759 1.00 47.12 336 ALA A N 1
ATOM 2559 C CA . ALA A 1 336 ? 16.769 9.106 7.583 1.00 47.12 336 ALA A CA 1
ATOM 2560 C C . ALA A 1 336 ? 15.442 9.132 6.799 1.00 47.12 336 ALA A C 1
ATOM 2562 O O . ALA A 1 336 ? 14.602 8.245 6.952 1.00 47.12 336 ALA A O 1
ATOM 2563 N N . SER A 1 337 ? 15.269 10.116 5.907 1.00 46.53 337 SER A N 1
ATOM 2564 C CA . SER A 1 337 ? 14.118 10.181 5.001 1.00 46.53 337 SER A CA 1
ATOM 2565 C C . SER A 1 337 ? 14.117 9.052 3.966 1.00 46.53 337 SER A C 1
ATOM 2567 O O . SER A 1 337 ? 13.043 8.568 3.618 1.00 46.53 337 SER A O 1
ATOM 2569 N N . ALA A 1 338 ? 15.285 8.637 3.468 1.00 40.19 338 ALA A N 1
ATOM 2570 C CA . ALA A 1 338 ? 15.417 7.548 2.502 1.00 40.19 338 ALA A CA 1
ATOM 2571 C C . ALA A 1 338 ? 15.174 6.169 3.139 1.00 40.19 338 ALA A C 1
ATOM 2573 O O . ALA A 1 338 ? 14.444 5.368 2.573 1.00 40.19 338 ALA A O 1
ATOM 2574 N N . GLU A 1 339 ? 15.697 5.921 4.340 1.00 49.97 339 GLU A N 1
ATOM 2575 C CA . GLU A 1 339 ? 15.476 4.672 5.090 1.00 49.97 339 GLU A CA 1
ATOM 2576 C C . GLU A 1 339 ? 14.010 4.535 5.537 1.00 49.97 339 GLU A C 1
ATOM 2578 O O . GLU A 1 339 ? 13.403 3.470 5.433 1.00 49.97 339 GLU A O 1
ATOM 2583 N N . THR A 1 340 ? 13.386 5.653 5.923 1.00 53.78 340 THR A N 1
ATOM 2584 C CA . THR A 1 340 ? 11.935 5.725 6.154 1.00 53.78 340 THR A CA 1
ATOM 2585 C C . THR A 1 340 ? 11.156 5.404 4.880 1.00 53.78 340 THR A C 1
ATOM 2587 O O . THR A 1 340 ? 10.152 4.702 4.952 1.00 53.78 340 THR A O 1
ATOM 2590 N N . ALA A 1 341 ? 11.615 5.886 3.721 1.00 48.56 341 ALA A N 1
ATOM 2591 C CA . ALA A 1 341 ? 10.981 5.627 2.435 1.00 48.56 341 ALA A CA 1
ATOM 2592 C C . ALA A 1 341 ? 11.155 4.177 1.967 1.00 48.56 341 ALA A C 1
ATOM 2594 O O . ALA A 1 341 ? 10.199 3.640 1.430 1.00 48.56 341 ALA A O 1
ATOM 2595 N N . GLU A 1 342 ? 12.301 3.526 2.191 1.00 52.25 342 GLU A N 1
ATOM 2596 C CA . GLU A 1 342 ? 12.495 2.102 1.866 1.00 52.25 342 GLU A CA 1
ATOM 2597 C C . GLU A 1 342 ? 11.650 1.191 2.762 1.00 52.25 342 GLU A C 1
ATOM 2599 O O . GLU A 1 342 ? 10.936 0.339 2.246 1.00 52.25 342 GLU A O 1
ATOM 2604 N N . ASN A 1 343 ? 11.606 1.442 4.074 1.00 54.12 343 ASN A N 1
ATOM 2605 C CA . ASN A 1 343 ? 10.716 0.706 4.981 1.00 54.12 343 ASN A CA 1
ATOM 2606 C C . ASN A 1 343 ? 9.233 0.947 4.653 1.00 54.12 343 ASN A C 1
ATOM 2608 O O . ASN A 1 343 ? 8.408 0.035 4.729 1.00 54.12 343 ASN A O 1
ATOM 2612 N N . LEU A 1 344 ? 8.885 2.171 4.239 1.00 55.78 344 LEU A N 1
ATOM 2613 C CA . LEU A 1 344 ? 7.568 2.467 3.683 1.00 55.78 344 LEU A CA 1
ATOM 2614 C C . LEU A 1 344 ? 7.347 1.759 2.354 1.00 55.78 344 LEU A C 1
ATOM 2616 O O . LEU A 1 344 ? 6.233 1.325 2.139 1.00 55.78 344 LEU A O 1
ATOM 2620 N N . LEU A 1 345 ? 8.349 1.630 1.484 1.00 53.66 345 LEU A N 1
ATOM 2621 C CA . LEU A 1 345 ? 8.245 0.963 0.186 1.00 53.66 345 LEU A CA 1
ATOM 2622 C C . LEU A 1 345 ? 8.108 -0.553 0.324 1.00 53.66 345 LEU A C 1
ATOM 2624 O O . LEU A 1 345 ? 7.336 -1.138 -0.423 1.00 53.66 345 LEU A O 1
ATOM 2628 N N . ASP A 1 346 ? 8.754 -1.178 1.304 1.00 53.34 346 ASP A N 1
ATOM 2629 C CA . ASP A 1 346 ? 8.542 -2.589 1.641 1.00 53.34 346 ASP A CA 1
ATOM 2630 C C . ASP A 1 346 ? 7.180 -2.812 2.307 1.00 53.34 346 ASP A C 1
ATOM 2632 O O . ASP A 1 346 ? 6.452 -3.741 1.947 1.00 53.34 346 ASP A O 1
ATOM 2636 N N . GLY A 1 347 ? 6.764 -1.892 3.183 1.00 50.84 347 GLY A N 1
ATOM 2637 C CA . GLY A 1 347 ? 5.384 -1.824 3.659 1.00 50.84 347 GLY A CA 1
ATOM 2638 C C . GLY A 1 347 ? 4.395 -1.640 2.504 1.00 50.84 347 GLY A C 1
ATOM 2639 O O . GLY A 1 347 ? 3.390 -2.331 2.436 1.00 50.84 347 GLY A O 1
ATOM 2640 N N . ILE A 1 348 ? 4.701 -0.781 1.533 1.00 53.19 348 ILE A N 1
ATOM 2641 C CA . ILE A 1 348 ? 3.922 -0.560 0.312 1.00 53.19 348 ILE A CA 1
ATOM 2642 C C . ILE A 1 348 ? 3.939 -1.809 -0.552 1.00 53.19 348 ILE A C 1
ATOM 2644 O O . ILE A 1 348 ? 2.901 -2.125 -1.098 1.00 53.19 348 ILE A O 1
ATOM 2648 N N . ASN A 1 349 ? 5.035 -2.552 -0.679 1.00 55.28 349 ASN A N 1
ATOM 2649 C CA . ASN A 1 349 ? 5.071 -3.802 -1.438 1.00 55.28 349 ASN A CA 1
ATOM 2650 C C . ASN A 1 349 ? 4.071 -4.795 -0.858 1.00 55.28 349 ASN A C 1
ATOM 2652 O O . ASN A 1 349 ? 3.256 -5.351 -1.590 1.00 55.28 349 ASN A O 1
ATOM 2656 N N . LEU A 1 350 ? 4.077 -4.942 0.463 1.00 53.97 350 LEU A N 1
ATOM 2657 C CA . LEU A 1 350 ? 3.150 -5.798 1.182 1.00 53.97 350 LEU A CA 1
ATOM 2658 C C . LEU A 1 350 ? 1.696 -5.332 1.022 1.00 53.97 350 LEU A C 1
ATOM 2660 O O . LEU A 1 350 ? 0.830 -6.121 0.664 1.00 53.97 350 LEU A O 1
ATOM 2664 N N . VAL A 1 351 ? 1.444 -4.042 1.225 1.00 53.62 351 VAL A N 1
ATOM 2665 C CA . VAL A 1 351 ? 0.135 -3.390 1.111 1.00 53.62 351 VAL A CA 1
ATOM 2666 C C . VAL A 1 351 ? -0.358 -3.527 -0.338 1.00 53.62 351 VAL A C 1
ATOM 2668 O O . VAL A 1 351 ? -1.335 -4.208 -0.610 1.00 53.62 351 VAL A O 1
ATOM 2671 N N . THR A 1 352 ? 0.375 -3.016 -1.315 1.00 52.72 352 THR A N 1
ATOM 2672 C CA . THR A 1 352 ? 0.028 -2.978 -2.748 1.00 52.72 352 THR A CA 1
ATOM 2673 C C . THR A 1 352 ? -0.149 -4.361 -3.394 1.00 52.72 352 THR A C 1
ATOM 2675 O O . THR A 1 352 ? -1.061 -4.538 -4.202 1.00 52.72 352 THR A O 1
ATOM 2678 N N . VAL A 1 353 ? 0.685 -5.355 -3.050 1.00 49.16 353 VAL A N 1
ATOM 2679 C CA . VAL A 1 353 ? 0.502 -6.742 -3.532 1.00 49.16 353 VAL A CA 1
ATOM 2680 C C . VAL A 1 353 ? -0.771 -7.338 -2.949 1.00 49.16 353 VAL A C 1
ATOM 2682 O O . VAL A 1 353 ? -1.509 -8.001 -3.666 1.00 49.16 353 VAL A O 1
ATOM 2685 N N . THR A 1 354 ? -1.058 -7.046 -1.685 1.00 48.75 354 THR A N 1
ATOM 2686 C CA . THR A 1 354 ? -2.246 -7.528 -0.987 1.00 48.75 354 THR A CA 1
ATOM 2687 C C . THR A 1 354 ? -3.552 -6.948 -1.552 1.00 48.75 354 THR A C 1
ATOM 2689 O O . THR A 1 354 ? -4.534 -7.674 -1.697 1.00 48.75 354 THR A O 1
ATOM 2692 N N . TRP A 1 355 ? -3.568 -5.665 -1.926 1.00 53.53 355 TRP A N 1
ATOM 2693 C CA . TRP A 1 355 ? -4.802 -4.958 -2.297 1.00 53.53 355 TRP A CA 1
ATOM 2694 C C . TRP A 1 355 ? -5.417 -5.339 -3.650 1.00 53.53 355 TRP A C 1
ATOM 2696 O O . TRP A 1 355 ? -6.634 -5.316 -3.781 1.00 53.53 355 TRP A O 1
ATOM 2706 N N . ASN A 1 356 ? -4.632 -5.716 -4.666 1.00 46.66 356 ASN A N 1
ATOM 2707 C CA . ASN A 1 356 ? -5.207 -6.052 -5.988 1.00 46.66 356 ASN A CA 1
ATOM 2708 C C . ASN A 1 356 ? -5.872 -7.430 -6.047 1.00 46.66 356 ASN A C 1
ATOM 2710 O O . ASN A 1 356 ? -6.370 -7.812 -7.098 1.00 46.66 356 ASN A O 1
ATOM 2714 N N . LEU A 1 357 ? -5.814 -8.206 -4.967 1.00 41.84 357 LEU A N 1
ATOM 2715 C CA . LEU A 1 357 ? -6.341 -9.570 -4.925 1.00 41.84 357 LEU A CA 1
ATOM 2716 C C . LEU A 1 357 ? -7.730 -9.660 -4.284 1.00 41.84 357 LEU A C 1
ATOM 2718 O O . LEU A 1 357 ? -8.345 -10.725 -4.335 1.00 41.84 357 LEU A O 1
ATOM 2722 N N . LEU A 1 358 ? -8.209 -8.566 -3.683 1.00 37.69 358 LEU A N 1
ATOM 2723 C CA . LEU A 1 358 ? -9.529 -8.466 -3.051 1.00 37.69 358 LEU A CA 1
ATOM 2724 C C . LEU A 1 358 ? -10.566 -7.717 -3.912 1.00 37.69 358 LEU A C 1
ATOM 2726 O O . LEU A 1 358 ? -11.760 -7.818 -3.625 1.00 37.69 358 LEU A O 1
ATOM 2730 N N . LEU A 1 359 ? -10.124 -7.040 -4.980 1.00 35.97 359 LEU A N 1
ATOM 2731 C CA . LEU A 1 359 ? -10.948 -6.468 -6.058 1.00 35.97 359 LEU A CA 1
ATOM 2732 C C . LEU A 1 359 ? -11.018 -7.437 -7.244 1.00 35.97 359 LEU A C 1
ATOM 2734 O O . LEU A 1 359 ? -12.106 -7.523 -7.863 1.00 35.97 359 LEU A O 1
#

Radius of gyration: 30.57 Å; chains: 1; bounding box: 72×73×97 Å

Foldseek 3Di:
DVVVVVVCVVCVCCVPPDDPDDPQVVFDDQDQDPQAEEDEAEDLVSVLVVLVVVVVPDDPPDPPAAAEWEWDDPQFTWIHHDSYIYTYNCNVCLVVLNHRPSVVVLQLDPRYAYEYAVVVVVQVVSCVSNVPPGGRDRYHHPLVLCVVVVLDVHSPDDLVRVLSSVSVPVQDPFAFADLDHDFQFKKWFFAQDPVRHTFFIWTFHPCLVDCDDPNDGRDSQWTKTFTPTTDHDDDADDPDDPDDDDDDTTHTDDDDTRMGGGPDDDDDDDDDDDDDDDDDDDDDDDDDDDDDDDDDDDDDDDDDDDDDDDDDDDDDDDDDPPDDPVNVVVVVVVVVVVVVVVVVVVSSVSNSSVPSVVD

InterPro domains:
  IPR012337 Ribonuclease H-like superfamily [SSF53098] (55-162)
  IPR036397 Ribonuclease H superfamily [G3DSA:3.30.420.10] (32-177)